Protein AF-T0K5K4-F1 (afdb_monomer)

Radius of gyration: 24.69 Å; Cα contacts (8 Å, |Δi|>4): 319; chains: 1; bounding box: 55×44×83 Å

Solvent-accessible surface area (backbone atoms only — not comparable to full-atom values): 17235 Å² total; per-residue (Å²): 107,69,66,39,57,82,64,75,44,93,70,86,86,79,50,69,45,83,44,60,71,26,65,69,50,52,51,52,50,54,57,46,42,48,68,41,100,78,51,50,57,48,71,76,41,69,50,77,49,75,59,64,87,86,49,66,89,74,53,61,40,47,47,68,60,51,40,68,73,48,42,69,80,42,62,93,41,93,87,36,46,57,62,56,44,44,37,45,74,75,49,71,66,41,58,51,45,26,38,30,73,64,87,76,89,52,80,97,34,53,44,60,32,32,49,42,52,45,49,73,49,33,46,46,76,68,40,48,76,77,65,52,87,68,96,58,96,47,64,67,60,52,53,43,49,50,54,52,65,38,48,68,53,78,37,75,70,49,74,65,47,53,52,40,26,43,48,33,14,35,75,41,50,33,72,96,38,19,66,66,42,22,39,49,56,61,8,65,33,36,60,48,82,74,37,60,62,55,43,55,48,48,63,75,74,47,55,74,69,62,46,60,69,53,43,66,87,74,57,69,77,66,85,62,90,63,43,69,44,47,46,37,21,52,51,49,42,47,43,47,28,53,52,52,53,51,49,54,49,52,53,50,52,54,51,51,52,51,54,64,57,71,71,69,72,92,87,76,95,73,87,78,77,86,84,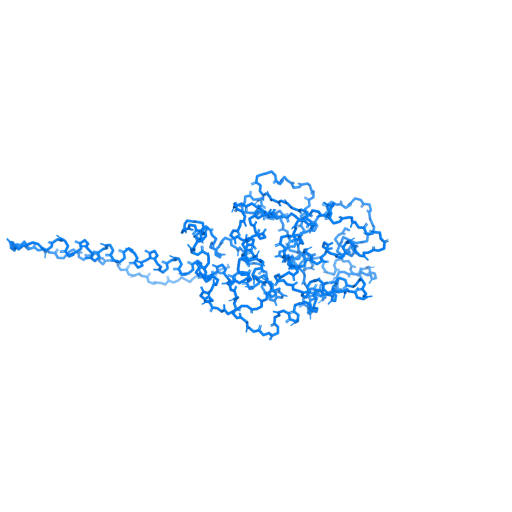79,85,83,78,81,86,82,86,89,79,88,80,92,132

Organism: Colletotrichum gloeosporioides (strain Cg-14) (NCBI:txid1237896)

Structure (mmCIF, N/CA/C/O backbone):
data_AF-T0K5K4-F1
#
_entry.id   AF-T0K5K4-F1
#
loop_
_atom_site.group_PDB
_atom_site.id
_atom_site.type_symbol
_atom_site.label_atom_id
_atom_site.label_alt_id
_atom_site.label_comp_id
_atom_site.label_asym_id
_atom_site.label_entity_id
_atom_site.label_seq_id
_atom_site.pdbx_PDB_ins_code
_atom_site.Cartn_x
_atom_site.Cartn_y
_atom_site.Cartn_z
_atom_site.occupancy
_atom_site.B_iso_or_equiv
_atom_site.auth_seq_id
_atom_site.auth_comp_id
_atom_site.auth_asym_id
_atom_site.auth_atom_id
_atom_site.pdbx_PDB_model_num
ATOM 1 N N . MET A 1 1 ? 16.758 -12.895 -17.434 1.00 85.56 1 MET A N 1
ATOM 2 C CA . MET A 1 1 ? 15.427 -12.837 -16.802 1.00 85.56 1 MET A CA 1
ATOM 3 C C . MET A 1 1 ? 15.346 -11.705 -15.782 1.00 85.56 1 MET A C 1
ATOM 5 O O . MET A 1 1 ? 15.003 -10.613 -16.206 1.00 85.56 1 MET A O 1
ATOM 9 N N . LEU A 1 2 ? 15.743 -11.898 -14.514 1.00 89.94 2 LEU A N 1
ATOM 10 C CA . LEU A 1 2 ? 15.523 -10.926 -13.424 1.00 89.94 2 LEU A CA 1
ATOM 11 C C . LEU A 1 2 ? 15.966 -9.487 -13.748 1.00 89.94 2 LEU A C 1
ATOM 13 O O . LEU A 1 2 ? 15.198 -8.551 -13.586 1.00 89.94 2 LEU A O 1
ATOM 17 N N . ASN A 1 3 ? 17.188 -9.308 -14.251 1.00 89.31 3 ASN A N 1
ATOM 18 C CA . ASN A 1 3 ? 17.727 -7.983 -14.575 1.00 89.31 3 ASN A CA 1
ATOM 19 C C . ASN A 1 3 ? 16.927 -7.260 -15.675 1.00 89.31 3 ASN A C 1
ATOM 21 O O . ASN A 1 3 ? 16.641 -6.076 -15.553 1.00 89.31 3 ASN A O 1
ATOM 25 N N . CYS A 1 4 ? 16.499 -7.980 -16.715 1.00 89.25 4 CYS A N 1
ATOM 26 C CA . CYS A 1 4 ? 15.633 -7.422 -17.755 1.00 89.25 4 CYS A CA 1
ATOM 27 C C . CYS A 1 4 ? 14.246 -7.068 -17.192 1.00 89.25 4 CYS A C 1
ATOM 29 O O . CYS A 1 4 ? 13.749 -5.982 -17.468 1.00 89.25 4 CYS A O 1
ATOM 31 N N . HIS A 1 5 ? 13.670 -7.946 -16.360 1.00 91.06 5 HIS A N 1
ATOM 32 C CA . HIS A 1 5 ? 12.362 -7.744 -15.728 1.00 91.06 5 HIS A CA 1
ATOM 33 C C . HIS A 1 5 ? 12.324 -6.471 -14.873 1.00 91.06 5 HIS A C 1
ATOM 35 O O . HIS A 1 5 ? 11.533 -5.573 -15.133 1.00 91.06 5 HIS A O 1
ATOM 41 N N . LEU A 1 6 ? 13.270 -6.324 -13.936 1.00 90.44 6 LEU A N 1
ATOM 42 C CA . LEU A 1 6 ? 13.351 -5.162 -13.037 1.00 90.44 6 LEU A CA 1
ATOM 43 C C . LEU A 1 6 ? 13.633 -3.833 -13.764 1.00 90.44 6 LEU A C 1
ATOM 45 O O . LEU A 1 6 ? 13.524 -2.758 -13.174 1.00 90.44 6 LEU A O 1
ATOM 49 N N . ARG A 1 7 ? 14.045 -3.890 -15.034 1.00 87.81 7 ARG A N 1
ATOM 50 C CA . ARG A 1 7 ? 14.271 -2.720 -15.894 1.00 87.81 7 ARG A CA 1
ATOM 51 C C . ARG A 1 7 ? 13.144 -2.477 -16.885 1.00 87.81 7 ARG A C 1
ATOM 53 O O . ARG A 1 7 ? 13.230 -1.516 -17.646 1.00 87.81 7 ARG A O 1
ATOM 60 N N . ASN A 1 8 ? 12.123 -3.332 -16.878 1.00 85.31 8 ASN A N 1
ATOM 61 C CA . ASN A 1 8 ? 11.064 -3.357 -17.875 1.00 85.31 8 ASN A CA 1
ATOM 62 C C . ASN A 1 8 ? 11.623 -3.397 -19.312 1.00 85.31 8 ASN A C 1
ATOM 64 O O . ASN A 1 8 ? 11.157 -2.692 -20.206 1.00 85.31 8 ASN A O 1
ATOM 68 N N . TRP A 1 9 ? 12.698 -4.161 -19.517 1.00 86.12 9 TRP A N 1
ATOM 69 C CA . TRP A 1 9 ? 13.309 -4.330 -20.831 1.00 86.12 9 TRP A CA 1
ATOM 70 C C . TRP A 1 9 ? 12.648 -5.470 -21.603 1.00 86.12 9 TRP A C 1
ATOM 72 O O . TRP A 1 9 ? 12.374 -6.514 -21.000 1.00 86.12 9 TRP A O 1
ATOM 82 N N . PRO A 1 10 ? 12.453 -5.315 -22.929 1.00 79.81 10 PRO A N 1
ATOM 83 C CA . PRO A 1 10 ? 11.941 -6.384 -23.777 1.00 79.81 10 PRO A CA 1
ATOM 84 C C . PRO A 1 10 ? 12.770 -7.660 -23.636 1.00 79.81 10 PRO A C 1
ATOM 86 O O . PRO A 1 10 ? 14.000 -7.613 -23.536 1.00 79.81 10 PRO A O 1
ATOM 89 N N . ARG A 1 11 ? 12.091 -8.805 -23.625 1.00 79.38 11 ARG A N 1
ATOM 90 C CA . ARG A 1 11 ? 12.717 -10.127 -23.577 1.00 79.38 11 ARG A CA 1
ATOM 91 C C . ARG A 1 11 ? 11.740 -11.204 -24.011 1.00 79.38 11 ARG A C 1
ATOM 93 O O . ARG A 1 11 ? 10.549 -11.117 -23.721 1.00 79.38 11 ARG A O 1
ATOM 100 N N . ASP A 1 12 ? 12.287 -12.268 -24.576 1.00 71.38 12 ASP A N 1
ATOM 101 C CA . ASP A 1 12 ? 11.530 -13.484 -24.823 1.00 71.38 12 ASP A CA 1
ATOM 102 C C . ASP A 1 12 ? 11.304 -14.222 -23.495 1.00 71.38 12 ASP A C 1
ATOM 104 O O . ASP A 1 12 ? 12.208 -14.324 -22.655 1.00 71.38 12 ASP A O 1
ATOM 108 N N . SER A 1 13 ? 10.093 -14.749 -23.293 1.00 78.38 13 SER A N 1
ATOM 109 C CA . SER A 1 13 ? 9.708 -15.598 -22.150 1.00 78.38 13 SER A CA 1
ATOM 110 C C . SER A 1 13 ? 9.857 -14.952 -20.755 1.00 78.38 13 SER A C 1
ATOM 112 O O . SER A 1 13 ? 10.559 -15.464 -19.877 1.00 78.38 13 SER A O 1
ATOM 114 N N . ASP A 1 14 ? 9.200 -13.810 -20.512 1.00 86.19 14 ASP A N 1
ATOM 115 C CA . ASP A 1 14 ? 8.980 -13.334 -19.137 1.00 86.19 14 ASP A CA 1
ATOM 116 C C . ASP A 1 14 ? 7.841 -14.062 -18.440 1.00 86.19 14 ASP A C 1
ATOM 118 O O . ASP A 1 14 ? 6.694 -13.964 -18.856 1.00 86.19 14 ASP A O 1
ATOM 122 N N . ASN A 1 15 ? 8.173 -14.796 -17.381 1.00 89.19 15 ASN A N 1
ATOM 123 C CA . ASN A 1 15 ? 7.210 -15.447 -16.505 1.00 89.19 15 ASN A CA 1
ATOM 124 C C . ASN A 1 15 ? 7.228 -14.867 -15.084 1.00 89.19 15 ASN A C 1
ATOM 126 O O . ASN A 1 15 ? 6.663 -15.485 -14.189 1.00 89.19 15 ASN A O 1
ATOM 130 N N . LEU A 1 16 ? 7.907 -13.740 -14.858 1.00 91.25 16 LEU A N 1
ATOM 131 C CA . LEU A 1 16 ? 7.861 -13.020 -13.592 1.00 91.25 16 LEU A CA 1
ATOM 132 C C . LEU A 1 16 ? 6.739 -11.984 -13.640 1.00 91.25 16 LEU A C 1
ATOM 134 O O . LEU A 1 16 ? 6.490 -11.368 -14.676 1.00 91.25 16 LEU A O 1
ATOM 138 N N . MET A 1 17 ? 6.093 -11.768 -12.501 1.00 90.75 17 MET A N 1
ATOM 139 C CA . MET A 1 17 ? 5.087 -10.726 -12.326 1.00 90.75 17 MET A CA 1
ATOM 140 C C . MET A 1 17 ? 5.403 -9.919 -11.070 1.00 90.75 17 MET A C 1
ATOM 142 O O . MET A 1 17 ? 5.554 -10.490 -9.983 1.00 90.75 17 MET A O 1
ATOM 146 N N . SER A 1 18 ? 5.500 -8.598 -11.240 1.00 92.19 18 SER A N 1
ATOM 147 C CA . SER A 1 18 ? 5.752 -7.647 -10.159 1.00 92.19 18 SER A CA 1
ATOM 148 C C . SER A 1 18 ? 4.484 -7.338 -9.372 1.00 92.19 18 SER A C 1
ATOM 150 O O . SER A 1 18 ? 3.440 -7.015 -9.934 1.00 92.19 18 SER A O 1
ATOM 152 N N . TRP A 1 19 ? 4.632 -7.348 -8.055 1.00 93.38 19 TRP A N 1
ATOM 153 C CA . TRP A 1 19 ? 3.662 -6.919 -7.056 1.00 93.38 19 TRP A CA 1
ATOM 154 C C . TRP A 1 19 ? 4.314 -5.896 -6.131 1.00 93.38 19 TRP A C 1
ATOM 156 O O . TRP A 1 19 ? 5.537 -5.819 -6.051 1.00 93.38 19 TRP A O 1
ATOM 166 N N . SER A 1 20 ? 3.515 -5.103 -5.422 1.00 93.19 20 SER A N 1
ATOM 167 C CA . SER A 1 20 ? 4.012 -4.077 -4.504 1.00 93.19 20 SER A CA 1
ATOM 168 C C . SER A 1 20 ? 3.297 -4.168 -3.165 1.00 93.19 20 SER A C 1
ATOM 170 O O . SER A 1 20 ? 2.073 -4.264 -3.130 1.00 93.19 20 SER A O 1
ATOM 172 N N . SER A 1 21 ? 4.041 -4.066 -2.063 1.00 92.06 21 SER A N 1
ATOM 173 C CA . SER A 1 21 ? 3.459 -3.876 -0.727 1.00 92.06 21 SER A CA 1
ATOM 174 C C . SER A 1 21 ? 3.073 -2.419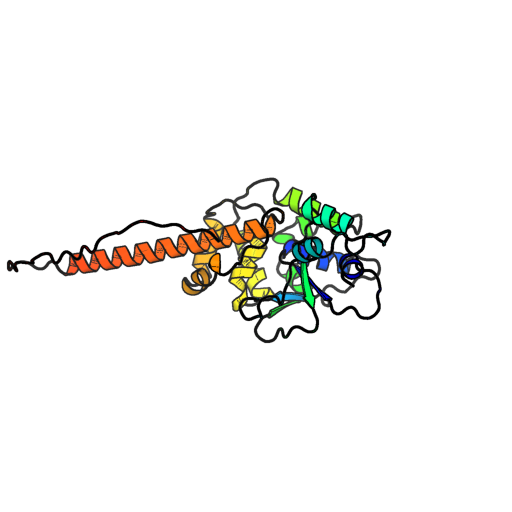 -0.441 1.00 92.06 21 SER A C 1
ATOM 176 O O . SER A 1 21 ? 2.453 -2.128 0.577 1.00 92.06 21 SER A O 1
ATOM 178 N N . SER A 1 22 ? 3.456 -1.482 -1.313 1.00 93.81 22 SER A N 1
ATOM 179 C CA . SER A 1 22 ? 3.117 -0.063 -1.210 1.00 93.81 22 SER A CA 1
ATOM 180 C C . SER A 1 22 ? 1.917 0.275 -2.093 1.00 93.81 22 SER A C 1
ATOM 182 O O . SER A 1 22 ? 2.045 0.358 -3.320 1.00 93.81 22 SER A O 1
ATOM 184 N N . LEU A 1 23 ? 0.765 0.533 -1.461 1.00 96.25 23 LEU A N 1
ATOM 185 C CA . LEU A 1 23 ? -0.426 1.047 -2.146 1.00 96.25 23 LEU A CA 1
ATOM 186 C C . LEU A 1 23 ? -0.160 2.432 -2.758 1.00 96.25 23 LEU A C 1
ATOM 188 O O . LEU A 1 23 ? -0.582 2.694 -3.880 1.00 96.25 23 LEU A O 1
ATOM 192 N N . LEU A 1 24 ? 0.605 3.290 -2.071 1.00 96.81 24 LEU A N 1
ATOM 193 C CA . LEU A 1 24 ? 1.012 4.603 -2.586 1.00 96.81 24 LEU A CA 1
ATOM 194 C C . LEU A 1 24 ? 1.757 4.466 -3.920 1.00 96.81 24 LEU A C 1
ATOM 196 O O . LEU A 1 24 ? 1.443 5.166 -4.881 1.00 96.81 24 LEU A O 1
ATOM 200 N N . PHE A 1 25 ? 2.722 3.545 -3.997 1.00 95.56 25 PHE A N 1
ATOM 201 C CA . PHE A 1 25 ? 3.437 3.267 -5.239 1.00 95.56 25 PHE A CA 1
ATOM 202 C C . PHE A 1 25 ? 2.512 2.681 -6.310 1.00 95.56 25 PHE A C 1
ATOM 204 O O . PHE A 1 25 ? 2.570 3.130 -7.452 1.00 95.56 25 PHE A O 1
ATOM 211 N N . ALA A 1 26 ? 1.655 1.717 -5.957 1.00 96.88 26 ALA A N 1
ATOM 212 C CA . ALA A 1 26 ? 0.746 1.074 -6.905 1.00 96.88 26 ALA A CA 1
ATOM 213 C C . ALA A 1 26 ? -0.215 2.083 -7.557 1.00 96.88 26 ALA A C 1
ATOM 215 O O . ALA A 1 26 ? -0.347 2.104 -8.780 1.00 96.88 26 ALA A O 1
ATOM 216 N N . LEU A 1 27 ? -0.811 2.981 -6.766 1.00 97.25 27 LEU A N 1
ATOM 217 C CA . LEU A 1 27 ? -1.670 4.050 -7.280 1.00 97.25 27 LEU A CA 1
ATOM 218 C C . LEU A 1 27 ? -0.886 5.055 -8.124 1.00 97.25 27 LEU A C 1
ATOM 220 O O . LEU A 1 27 ? -1.346 5.457 -9.190 1.00 97.25 27 LEU A O 1
ATOM 224 N N . GLN A 1 28 ? 0.326 5.425 -7.707 1.00 95.25 28 GLN A N 1
ATOM 225 C CA . GLN A 1 28 ? 1.155 6.331 -8.499 1.00 95.25 28 GLN A CA 1
ATOM 226 C C . GLN A 1 28 ? 1.616 5.696 -9.821 1.00 95.25 28 GLN A C 1
ATOM 228 O O . GLN A 1 28 ? 1.749 6.398 -10.825 1.00 95.25 28 GLN A O 1
ATOM 233 N N . TYR A 1 29 ? 1.840 4.381 -9.847 1.00 94.19 29 TYR A N 1
ATOM 234 C CA . TYR A 1 29 ? 2.103 3.632 -11.072 1.00 94.19 29 TYR A CA 1
ATOM 235 C C . TYR A 1 29 ? 0.870 3.594 -11.980 1.00 94.19 29 TYR A C 1
ATOM 237 O O . TYR A 1 29 ? 0.993 3.825 -13.181 1.00 94.19 29 TYR A O 1
ATOM 245 N N . ALA A 1 30 ? -0.318 3.384 -11.410 1.00 94.56 30 ALA A N 1
ATOM 246 C CA . ALA A 1 30 ? -1.582 3.437 -12.137 1.00 94.56 30 ALA A CA 1
ATOM 247 C C . ALA A 1 30 ? -1.799 4.825 -12.778 1.00 94.56 30 ALA A C 1
ATOM 249 O O . ALA A 1 30 ? -2.000 4.918 -13.984 1.00 94.56 30 ALA A O 1
ATOM 250 N N . LEU A 1 31 ? -1.625 5.913 -12.021 1.00 93.94 31 LEU A N 1
ATOM 251 C CA . LEU A 1 31 ? -1.683 7.285 -12.549 1.00 93.94 31 LEU A CA 1
ATOM 252 C C . LEU A 1 31 ? -0.626 7.532 -13.636 1.00 93.94 31 LEU A C 1
ATOM 254 O O . LEU A 1 31 ? -0.904 8.152 -14.658 1.00 93.94 31 LEU A O 1
ATOM 258 N N . TYR A 1 32 ? 0.588 7.007 -13.448 1.00 91.75 32 TYR A N 1
ATOM 259 C CA . TYR A 1 32 ? 1.659 7.102 -14.438 1.00 91.75 32 TYR A CA 1
ATOM 260 C C . TYR A 1 32 ? 1.293 6.436 -15.776 1.00 91.75 32 TYR A C 1
ATOM 262 O O . TYR A 1 32 ? 1.625 6.965 -16.839 1.00 91.75 32 TYR A O 1
ATOM 270 N N . ARG A 1 33 ? 0.579 5.302 -15.748 1.00 89.94 33 ARG A N 1
ATOM 271 C CA . ARG A 1 33 ? 0.119 4.606 -16.960 1.00 89.94 33 ARG A CA 1
ATOM 272 C C . ARG A 1 33 ? -0.843 5.439 -17.808 1.00 89.94 33 ARG A C 1
ATOM 274 O O . ARG A 1 33 ? -0.843 5.264 -19.021 1.00 89.94 33 ARG A O 1
ATOM 281 N N . ASN A 1 34 ? -1.586 6.358 -17.198 1.00 89.75 34 ASN A N 1
ATOM 282 C CA . ASN A 1 34 ? -2.512 7.254 -17.892 1.00 89.75 34 ASN A CA 1
ATOM 283 C C . ASN A 1 34 ? -1.838 8.510 -18.490 1.00 89.75 34 ASN A C 1
ATOM 285 O O . ASN A 1 34 ? -2.466 9.235 -19.248 1.00 89.75 34 ASN A O 1
ATOM 289 N N . ILE A 1 35 ? -0.555 8.767 -18.200 1.00 87.44 35 ILE A N 1
ATOM 290 C CA . ILE A 1 35 ? 0.166 9.957 -18.705 1.00 87.44 35 ILE A CA 1
ATOM 291 C C . ILE A 1 35 ? 1.409 9.631 -19.547 1.00 87.44 35 ILE A C 1
ATOM 293 O O . ILE A 1 35 ? 2.098 10.535 -20.021 1.00 87.44 35 ILE A O 1
ATOM 297 N N . LYS A 1 36 ? 1.752 8.348 -19.710 1.00 83.88 36 LYS A N 1
ATOM 298 C CA . LYS A 1 36 ? 2.854 7.916 -20.589 1.00 83.88 36 LYS A CA 1
ATOM 299 C C . LYS A 1 36 ? 2.469 8.124 -22.073 1.00 83.88 36 LYS A C 1
ATOM 301 O O . LYS A 1 36 ? 1.283 8.226 -22.361 1.00 83.88 36 LYS A O 1
ATOM 306 N N . PRO A 1 37 ? 3.424 8.124 -23.031 1.00 83.00 37 PRO A N 1
ATOM 307 C CA . PRO A 1 37 ? 3.152 8.423 -24.448 1.00 83.00 37 PRO A CA 1
ATOM 308 C C . PRO A 1 37 ? 2.030 7.609 -25.118 1.00 83.00 37 PRO A C 1
ATOM 310 O O . PRO A 1 37 ? 1.397 8.111 -26.037 1.00 83.00 37 PRO A O 1
ATOM 313 N N . ASN A 1 38 ? 1.770 6.389 -24.638 1.00 84.81 38 ASN A N 1
ATOM 314 C CA . ASN A 1 38 ? 0.611 5.576 -25.010 1.00 84.81 38 ASN A CA 1
ATOM 315 C C . ASN A 1 38 ? -0.250 5.385 -23.752 1.00 84.81 38 ASN A C 1
ATOM 317 O O . ASN A 1 38 ? -0.045 4.393 -23.046 1.00 84.81 38 ASN A O 1
ATOM 321 N N . PRO A 1 39 ? -1.087 6.369 -23.387 1.00 87.88 39 PRO A N 1
ATOM 322 C CA . PRO A 1 39 ? -1.806 6.348 -22.125 1.00 87.88 39 PRO A CA 1
ATOM 323 C C . PRO A 1 39 ? -2.876 5.257 -22.136 1.00 87.88 39 PRO A C 1
ATOM 325 O O . PRO A 1 39 ? -3.556 5.055 -23.137 1.00 87.88 39 PRO A O 1
ATOM 328 N N . ASP A 1 40 ? -3.007 4.559 -21.013 1.00 90.44 40 ASP A N 1
ATOM 329 C CA . ASP A 1 40 ? -4.122 3.642 -20.784 1.00 90.44 40 ASP A CA 1
ATOM 330 C C . ASP A 1 40 ? -5.321 4.435 -20.228 1.00 90.44 40 ASP A C 1
ATOM 332 O O . ASP A 1 40 ? -5.125 5.375 -19.445 1.00 90.44 40 ASP A O 1
ATOM 336 N N . ASP A 1 41 ? -6.549 4.062 -20.590 1.00 94.56 41 ASP A N 1
ATOM 337 C CA . ASP A 1 41 ? -7.756 4.690 -20.047 1.00 94.56 41 ASP A CA 1
ATOM 338 C C . ASP A 1 41 ? -7.917 4.378 -18.552 1.00 94.56 41 ASP A C 1
ATOM 340 O O . ASP A 1 41 ? -7.626 3.277 -18.083 1.00 94.56 41 ASP A O 1
ATOM 344 N N . LEU A 1 42 ? -8.403 5.351 -17.771 1.00 94.75 42 LEU A N 1
ATOM 345 C CA . LEU A 1 42 ? -8.549 5.200 -16.314 1.00 94.75 42 LEU A CA 1
ATOM 346 C C . LEU A 1 42 ? -9.481 4.038 -15.925 1.00 94.75 42 LEU A C 1
ATOM 348 O O . LEU A 1 42 ? -9.277 3.423 -14.878 1.00 94.75 42 LEU A O 1
ATOM 352 N N . ALA A 1 43 ? -10.484 3.747 -16.757 1.00 97.00 43 ALA A N 1
ATOM 353 C CA . ALA A 1 43 ? -11.408 2.627 -16.576 1.00 97.00 43 ALA A CA 1
ATOM 354 C C . ALA A 1 43 ? -10.720 1.262 -16.778 1.00 97.00 43 ALA A C 1
ATOM 356 O O . ALA A 1 43 ? -11.050 0.286 -16.101 1.00 97.00 43 ALA A O 1
ATOM 357 N N . ASP A 1 44 ? -9.721 1.210 -17.662 1.00 96.44 44 ASP A N 1
ATOM 358 C CA . ASP A 1 44 ? -9.028 -0.020 -18.058 1.00 96.44 44 ASP A CA 1
ATOM 359 C C . ASP A 1 44 ? -7.854 -0.361 -17.128 1.00 96.44 44 ASP A C 1
ATOM 361 O O . ASP A 1 44 ? -7.349 -1.488 -17.114 1.00 96.44 44 ASP A O 1
ATOM 365 N N . ILE A 1 45 ? -7.403 0.596 -16.311 1.00 96.69 45 ILE A N 1
ATOM 366 C CA . ILE A 1 45 ? -6.362 0.364 -15.310 1.00 96.69 45 ILE A CA 1
ATOM 367 C C . ILE A 1 45 ? -7.000 -0.198 -14.038 1.00 96.69 45 ILE A C 1
ATOM 369 O O . ILE A 1 45 ? -7.564 0.535 -13.229 1.00 96.69 45 ILE A O 1
ATOM 373 N N . GLN A 1 46 ? -6.847 -1.504 -13.839 1.00 97.00 46 GLN A N 1
ATOM 374 C CA . GLN A 1 46 ? -7.309 -2.204 -12.641 1.00 97.00 46 GLN A CA 1
ATOM 375 C C . GLN A 1 46 ? -6.213 -2.262 -11.565 1.00 97.00 46 GLN A C 1
ATOM 377 O O . GLN A 1 46 ? -5.055 -2.579 -11.852 1.00 97.00 46 GLN A O 1
ATOM 382 N N . VAL A 1 47 ? -6.583 -1.974 -10.317 1.00 96.81 47 VAL A N 1
ATOM 383 C CA . VAL A 1 47 ? -5.730 -2.108 -9.129 1.00 96.81 47 VAL A CA 1
ATOM 384 C C . VAL A 1 47 ? -6.177 -3.338 -8.354 1.00 96.81 47 VAL A C 1
ATOM 386 O O . VAL A 1 47 ? -7.297 -3.373 -7.854 1.00 96.81 47 VAL A O 1
ATOM 389 N N . PHE A 1 48 ? -5.293 -4.329 -8.244 1.00 94.81 48 PHE A N 1
ATOM 390 C CA . PHE A 1 48 ? -5.544 -5.574 -7.518 1.00 94.81 48 PHE A CA 1
ATOM 391 C C . PHE A 1 48 ? -4.943 -5.520 -6.114 1.00 94.81 48 PHE A C 1
ATOM 393 O O . PHE A 1 48 ? -3.806 -5.080 -5.929 1.00 94.81 48 PHE A O 1
ATOM 400 N N . VAL A 1 49 ? -5.694 -6.023 -5.138 1.00 93.44 49 VAL A N 1
ATOM 401 C CA . VAL A 1 49 ? -5.248 -6.251 -3.760 1.00 93.44 49 VAL A CA 1
ATOM 402 C C . VAL A 1 49 ? -5.377 -7.739 -3.472 1.00 93.44 49 VAL A C 1
ATOM 404 O O . VAL A 1 49 ? -6.348 -8.368 -3.887 1.00 93.44 49 VAL A O 1
ATOM 407 N N . LEU A 1 50 ? -4.384 -8.304 -2.790 1.00 90.56 50 LEU A N 1
ATOM 408 C CA . LEU A 1 50 ? -4.253 -9.742 -2.590 1.00 90.56 50 LEU A CA 1
ATOM 409 C C . LEU A 1 50 ? -4.026 -10.075 -1.111 1.00 90.56 50 LEU A C 1
ATOM 411 O O . LEU A 1 50 ? -3.164 -9.487 -0.458 1.00 90.56 50 LEU A O 1
ATOM 415 N N . ASP A 1 51 ? -4.757 -11.068 -0.615 1.00 87.94 51 ASP A N 1
ATOM 416 C CA . ASP A 1 51 ? -4.559 -11.698 0.682 1.00 87.94 51 ASP A CA 1
ATOM 417 C C . ASP A 1 51 ? -3.595 -12.864 0.481 1.00 87.94 51 ASP A C 1
ATOM 419 O O . ASP A 1 51 ? -3.894 -13.861 -0.178 1.00 87.94 51 ASP A O 1
ATOM 423 N N . THR A 1 52 ? -2.400 -12.718 1.043 1.00 86.31 52 THR A N 1
ATOM 424 C CA . THR A 1 52 ? -1.328 -13.704 0.894 1.00 86.31 52 THR A CA 1
ATOM 425 C C . THR A 1 52 ? -1.353 -14.789 1.967 1.00 86.31 52 THR A C 1
ATOM 427 O O . THR A 1 52 ? -0.565 -15.730 1.885 1.00 86.31 52 THR A O 1
ATOM 430 N N . SER A 1 53 ? -2.253 -14.706 2.954 1.00 81.88 53 SER A N 1
ATOM 431 C CA . SER A 1 53 ? -2.296 -15.637 4.090 1.00 81.88 53 SER A CA 1
ATOM 432 C C . SER A 1 53 ? -2.609 -17.080 3.682 1.00 81.88 53 SER A C 1
ATOM 434 O O . SER A 1 53 ? -2.095 -18.014 4.298 1.00 81.88 53 SER A O 1
ATOM 436 N N . GLY A 1 54 ? -3.401 -17.262 2.622 1.00 80.50 54 GLY A N 1
ATOM 437 C CA . GLY A 1 54 ? -3.758 -18.570 2.064 1.00 80.50 54 GLY A CA 1
ATOM 438 C C . GLY A 1 54 ? -2.809 -19.086 0.981 1.00 80.50 54 GLY A C 1
ATOM 439 O O . GLY A 1 54 ? -3.006 -20.191 0.479 1.00 80.50 54 GLY A O 1
ATOM 440 N N . LEU A 1 55 ? -1.792 -18.310 0.594 1.00 83.69 55 LEU A N 1
ATOM 441 C CA . LEU A 1 55 ? -0.930 -18.645 -0.538 1.00 83.69 55 LEU A CA 1
ATOM 442 C C . LEU A 1 55 ? 0.315 -19.431 -0.099 1.00 83.69 55 LEU A C 1
ATOM 444 O O . LEU A 1 55 ? 0.811 -19.244 1.018 1.00 83.69 55 LEU A O 1
ATOM 448 N N . PRO A 1 56 ? 0.866 -20.304 -0.969 1.00 85.44 56 PRO A N 1
ATOM 449 C CA . PRO A 1 56 ? 2.057 -21.075 -0.643 1.00 85.44 56 PRO A CA 1
ATOM 450 C C . PRO A 1 56 ? 3.220 -20.184 -0.203 1.00 85.44 56 PRO A C 1
ATOM 452 O O . PRO A 1 56 ? 3.522 -19.153 -0.812 1.00 85.44 56 PRO A O 1
ATOM 455 N N . ARG A 1 57 ? 3.929 -20.609 0.846 1.00 84.12 57 ARG A N 1
ATOM 456 C CA . ARG A 1 57 ? 5.127 -19.903 1.309 1.00 84.12 57 ARG A CA 1
ATOM 457 C C . ARG A 1 57 ? 6.147 -19.828 0.171 1.00 84.12 57 ARG A C 1
ATOM 459 O O . ARG A 1 57 ? 6.486 -20.843 -0.425 1.00 84.12 57 ARG A O 1
ATOM 466 N N . GLY A 1 58 ? 6.654 -18.627 -0.098 1.00 83.19 58 GLY A N 1
ATOM 467 C CA . GLY A 1 58 ? 7.592 -18.390 -1.198 1.00 83.19 58 GLY A CA 1
ATOM 468 C C . GLY A 1 58 ? 6.934 -18.107 -2.551 1.00 83.19 58 GLY A C 1
ATOM 469 O O . GLY A 1 58 ? 7.663 -17.887 -3.512 1.00 83.19 58 GLY A O 1
ATOM 470 N N . ALA A 1 59 ? 5.596 -18.039 -2.633 1.00 87.19 59 ALA A N 1
ATOM 471 C CA . ALA A 1 59 ? 4.898 -17.572 -3.837 1.00 87.19 59 ALA A CA 1
ATOM 472 C C . ALA A 1 59 ? 5.293 -16.135 -4.224 1.00 87.19 59 ALA A C 1
ATOM 474 O O . ALA A 1 59 ? 5.346 -15.804 -5.406 1.00 87.19 59 ALA A O 1
ATOM 475 N N . PHE A 1 60 ? 5.622 -15.309 -3.226 1.00 89.88 60 PHE A N 1
ATOM 476 C CA . PHE A 1 60 ? 6.138 -13.955 -3.396 1.00 89.88 60 PHE A CA 1
ATOM 477 C C . PHE A 1 60 ? 7.518 -13.847 -2.770 1.00 89.88 60 PHE A C 1
ATOM 479 O O . PHE A 1 60 ? 7.701 -14.152 -1.589 1.00 89.88 60 PHE A O 1
ATOM 486 N N . ILE A 1 61 ? 8.482 -13.373 -3.552 1.00 90.50 61 ILE A N 1
ATOM 487 C CA . ILE A 1 61 ? 9.850 -13.150 -3.092 1.00 90.50 61 ILE A CA 1
ATOM 488 C C . ILE A 1 61 ? 10.166 -11.658 -3.237 1.00 90.50 61 ILE A C 1
ATOM 490 O O . ILE A 1 61 ? 10.026 -11.133 -4.343 1.00 90.50 61 ILE A O 1
ATOM 494 N N . PRO A 1 62 ? 10.611 -10.964 -2.170 1.00 90.31 62 PRO A N 1
ATOM 495 C CA . PRO A 1 62 ? 11.027 -9.571 -2.284 1.00 90.31 62 PRO A CA 1
ATOM 496 C C . PRO A 1 62 ? 12.129 -9.415 -3.337 1.00 90.31 62 PRO A C 1
ATOM 498 O O . PRO A 1 62 ? 13.102 -10.180 -3.339 1.00 90.31 62 PRO A O 1
ATOM 501 N N . ASP A 1 63 ? 12.039 -8.389 -4.182 1.00 91.44 63 ASP A N 1
ATOM 502 C CA . ASP A 1 63 ? 13.063 -8.090 -5.189 1.00 91.44 63 ASP A CA 1
ATOM 503 C C . ASP A 1 63 ? 14.447 -7.922 -4.538 1.00 91.44 63 ASP A C 1
ATOM 505 O O . ASP A 1 63 ? 15.451 -8.417 -5.041 1.00 91.44 63 ASP A O 1
ATOM 509 N N . THR A 1 64 ? 14.498 -7.313 -3.353 1.00 91.12 64 THR A N 1
ATOM 510 C CA . THR A 1 64 ? 15.706 -7.131 -2.546 1.00 91.12 64 THR A CA 1
ATOM 511 C C . THR A 1 64 ? 16.347 -8.449 -2.118 1.00 91.12 64 THR A C 1
ATOM 513 O O . THR A 1 64 ? 17.578 -8.534 -2.098 1.00 91.12 64 THR A O 1
ATOM 516 N N . ALA A 1 65 ? 15.558 -9.483 -1.811 1.00 90.81 65 ALA A N 1
ATOM 517 C CA . ALA A 1 65 ? 16.073 -10.811 -1.489 1.00 90.81 65 ALA A CA 1
ATOM 518 C C . ALA A 1 65 ? 16.701 -11.453 -2.734 1.00 90.81 65 ALA A C 1
ATOM 520 O O . ALA A 1 65 ? 17.842 -11.919 -2.680 1.00 90.81 65 ALA A O 1
ATOM 521 N N . LEU A 1 66 ? 16.019 -11.371 -3.881 1.00 91.94 66 LEU A N 1
ATOM 522 C CA . LEU A 1 66 ? 16.550 -11.836 -5.165 1.00 91.94 66 LEU A CA 1
ATOM 523 C C . LEU A 1 66 ? 17.826 -11.077 -5.553 1.00 91.94 66 LEU A C 1
ATOM 525 O O . LEU A 1 66 ? 18.825 -11.686 -5.929 1.00 91.94 66 LEU A O 1
ATOM 529 N N . LEU A 1 67 ? 17.847 -9.754 -5.396 1.00 92.38 67 LEU A N 1
ATOM 530 C CA . LEU A 1 67 ? 19.019 -8.925 -5.663 1.00 92.38 67 LEU A CA 1
ATOM 531 C C . LEU A 1 67 ? 20.213 -9.341 -4.799 1.00 92.38 67 LEU A C 1
ATOM 533 O O . LEU A 1 67 ? 21.332 -9.346 -5.302 1.00 92.38 67 LEU A O 1
ATOM 537 N N . ASN A 1 68 ? 20.014 -9.736 -3.539 1.00 90.62 68 ASN A N 1
ATOM 538 C CA . ASN A 1 68 ? 21.115 -10.226 -2.701 1.00 90.62 68 ASN A CA 1
ATOM 539 C C . ASN A 1 68 ? 21.689 -11.555 -3.202 1.00 90.62 68 ASN A C 1
ATOM 541 O O . ASN A 1 68 ? 22.897 -11.749 -3.133 1.00 90.62 68 ASN A O 1
ATOM 545 N N . VAL A 1 69 ? 20.841 -12.440 -3.729 1.00 92.75 69 VAL A N 1
ATOM 546 C CA . VAL A 1 69 ? 21.252 -13.761 -4.230 1.00 92.75 69 VAL A CA 1
ATOM 547 C C . VAL A 1 69 ? 21.896 -13.684 -5.617 1.00 92.75 69 VAL A C 1
ATOM 549 O O . VAL A 1 69 ? 22.789 -14.475 -5.931 1.00 92.75 69 VAL A O 1
ATOM 552 N N . TYR A 1 70 ? 21.426 -12.772 -6.471 1.00 91.81 70 TYR A N 1
ATOM 553 C CA . TYR A 1 70 ? 21.810 -12.717 -7.884 1.00 91.81 70 TYR A CA 1
ATOM 554 C C . TYR A 1 70 ? 22.810 -11.611 -8.235 1.00 91.81 70 TYR A C 1
ATOM 556 O O . TYR A 1 70 ? 23.4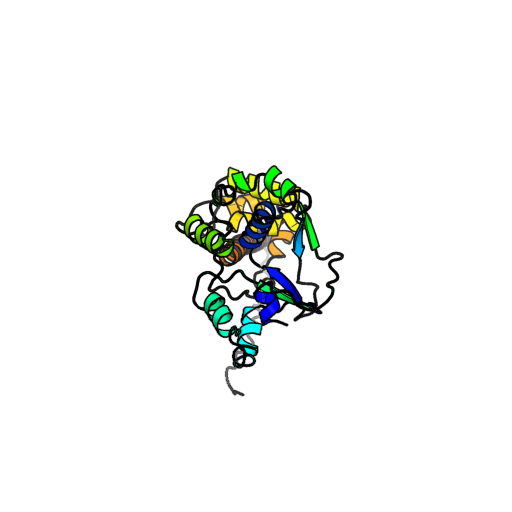32 -11.694 -9.294 1.00 91.81 70 TYR A O 1
ATOM 564 N N . THR A 1 71 ? 23.021 -10.604 -7.379 1.00 91.38 71 THR A N 1
ATOM 565 C CA . THR A 1 71 ? 24.063 -9.590 -7.632 1.00 91.38 71 THR A CA 1
ATOM 566 C C . THR A 1 71 ? 25.439 -10.247 -7.723 1.00 91.38 71 THR A C 1
ATOM 568 O O . THR A 1 71 ? 25.793 -11.081 -6.896 1.00 91.38 71 THR A O 1
ATOM 571 N N . GLY A 1 72 ? 26.218 -9.865 -8.737 1.00 88.31 72 GLY A N 1
ATOM 572 C CA . GLY A 1 72 ? 27.545 -10.424 -9.011 1.00 88.31 72 GLY A CA 1
ATOM 573 C C . GLY A 1 72 ? 27.516 -11.636 -9.944 1.00 88.31 72 GLY A C 1
ATOM 574 O O . GLY A 1 72 ? 28.480 -11.850 -10.674 1.00 88.31 72 GLY A O 1
ATOM 575 N N . LYS A 1 73 ? 26.393 -12.366 -10.022 1.00 88.25 73 LYS A N 1
ATOM 576 C CA . LYS A 1 73 ? 26.218 -13.474 -10.982 1.00 88.25 73 LYS A CA 1
ATOM 577 C C . LYS A 1 73 ? 26.049 -12.989 -12.426 1.00 88.25 73 LYS A C 1
ATOM 579 O O . LYS A 1 73 ? 26.239 -13.756 -13.363 1.00 88.25 73 LYS A O 1
ATOM 584 N N . ASP A 1 74 ? 25.714 -11.716 -12.614 1.00 85.38 74 ASP A N 1
ATOM 585 C CA . ASP A 1 74 ? 25.608 -11.054 -13.914 1.00 85.38 74 ASP A CA 1
ATOM 586 C C . ASP A 1 74 ? 26.706 -10.003 -14.144 1.00 85.38 74 ASP A C 1
ATOM 588 O O . ASP A 1 74 ? 26.541 -9.108 -14.967 1.00 85.38 74 ASP A O 1
ATOM 592 N N . SER A 1 75 ? 27.838 -10.120 -13.440 1.00 85.50 75 SER A N 1
ATOM 593 C CA . SER A 1 75 ? 28.978 -9.190 -13.517 1.00 85.50 75 SER A CA 1
ATOM 594 C C . SER A 1 75 ? 29.569 -9.032 -14.920 1.00 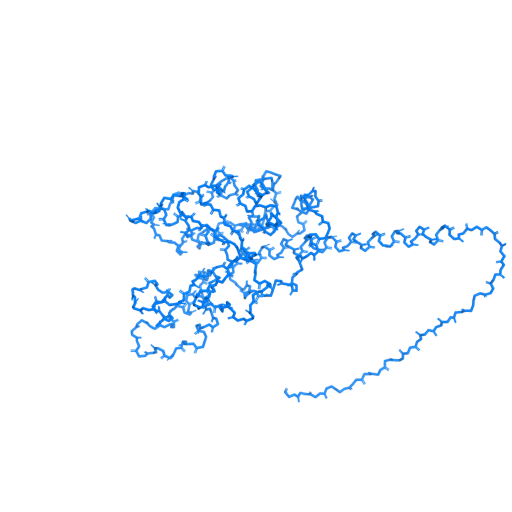85.50 75 SER A C 1
ATOM 596 O O . SER A 1 75 ? 30.085 -7.969 -15.244 1.00 85.50 75 SER A O 1
ATOM 598 N N . HIS A 1 76 ? 29.439 -10.054 -15.769 1.00 85.38 76 HIS A N 1
ATOM 599 C CA . HIS A 1 76 ? 29.844 -10.022 -17.177 1.00 85.38 76 HIS A CA 1
ATOM 600 C C . HIS A 1 76 ? 28.977 -9.095 -18.050 1.00 85.38 76 HIS A C 1
ATOM 602 O O . HIS A 1 76 ? 29.301 -8.879 -19.214 1.00 85.38 76 HIS A O 1
ATOM 608 N N . ARG A 1 77 ? 27.856 -8.571 -17.533 1.00 82.25 77 ARG A N 1
ATOM 609 C CA . ARG A 1 77 ? 26.972 -7.643 -18.250 1.00 82.25 77 ARG A CA 1
ATOM 610 C C . ARG A 1 77 ? 27.303 -6.201 -17.882 1.00 82.25 77 ARG A C 1
ATOM 612 O O . ARG A 1 77 ? 27.422 -5.875 -16.702 1.00 82.25 77 ARG A O 1
ATOM 619 N N . GLU A 1 78 ? 27.337 -5.329 -18.888 1.00 81.00 78 GLU A N 1
ATOM 620 C CA . GLU A 1 78 ? 27.510 -3.879 -18.711 1.00 81.00 78 GLU A CA 1
ATOM 621 C C . GLU A 1 78 ? 26.465 -3.306 -17.740 1.00 81.00 78 GLU A C 1
ATOM 623 O O . GLU A 1 78 ? 26.785 -2.642 -16.755 1.00 81.00 78 GLU A O 1
ATOM 628 N N . TYR A 1 79 ? 25.197 -3.653 -17.959 1.00 82.00 79 TYR A N 1
ATOM 629 C CA . TYR A 1 79 ? 24.104 -3.284 -17.072 1.00 82.00 79 TYR A CA 1
ATOM 630 C C . TYR A 1 79 ? 23.780 -4.419 -16.116 1.00 82.00 79 TYR A C 1
ATOM 632 O O . TYR A 1 79 ? 22.804 -5.126 -16.332 1.00 82.00 79 TYR A O 1
ATOM 640 N N . ASN A 1 80 ? 24.570 -4.597 -15.060 1.00 88.31 80 ASN A N 1
ATOM 641 C CA . ASN A 1 80 ? 24.331 -5.640 -14.060 1.00 88.31 80 ASN A CA 1
ATOM 642 C C . ASN A 1 80 ? 23.384 -5.209 -12.913 1.00 88.31 80 ASN A C 1
ATOM 644 O O . ASN A 1 80 ? 22.993 -4.038 -12.782 1.00 88.31 80 ASN A O 1
ATOM 648 N N . LEU A 1 81 ? 22.999 -6.172 -12.070 1.00 93.06 81 LEU A N 1
ATOM 649 C CA . LEU A 1 81 ? 22.075 -5.984 -10.945 1.00 93.06 81 LEU A CA 1
ATOM 650 C C . LEU A 1 81 ? 22.629 -5.089 -9.824 1.00 93.06 81 LEU A C 1
ATOM 652 O O . LEU A 1 81 ? 21.842 -4.567 -9.032 1.00 93.06 81 LEU A O 1
ATOM 656 N N . SER A 1 82 ? 23.943 -4.840 -9.766 1.00 91.62 82 SER A N 1
ATOM 657 C CA . SER A 1 82 ? 24.572 -4.069 -8.679 1.00 91.62 82 SER A CA 1
ATOM 658 C C . SER A 1 82 ? 23.998 -2.657 -8.565 1.00 91.62 82 SER A C 1
ATOM 660 O O . SER A 1 82 ? 23.730 -2.182 -7.461 1.00 91.62 82 SER A O 1
ATOM 662 N N . LYS A 1 83 ? 23.728 -2.000 -9.704 1.00 88.19 83 LYS A N 1
ATOM 663 C CA . LYS A 1 83 ? 23.110 -0.665 -9.725 1.00 88.19 83 LYS A CA 1
ATOM 664 C C . LYS A 1 83 ? 21.680 -0.691 -9.183 1.00 88.19 83 LYS A C 1
ATOM 666 O O . LYS A 1 83 ? 21.315 0.191 -8.415 1.00 88.19 83 LYS A O 1
ATOM 671 N N . ILE A 1 84 ? 20.878 -1.697 -9.544 1.00 89.88 84 ILE A N 1
ATOM 672 C CA . ILE A 1 84 ? 19.501 -1.835 -9.035 1.00 89.88 84 ILE A CA 1
ATOM 673 C C . ILE A 1 84 ? 19.531 -2.097 -7.529 1.00 89.88 84 ILE A C 1
ATOM 675 O O . ILE A 1 84 ? 18.832 -1.425 -6.775 1.00 89.88 84 ILE A O 1
ATOM 679 N N . ARG A 1 85 ? 20.406 -3.004 -7.077 1.00 91.75 85 ARG A N 1
ATOM 680 C CA . ARG A 1 85 ? 20.606 -3.287 -5.652 1.00 91.75 85 ARG A CA 1
ATOM 681 C C . ARG A 1 85 ? 20.973 -2.028 -4.872 1.00 91.75 85 ARG A C 1
ATOM 683 O O . ARG A 1 85 ? 20.374 -1.788 -3.829 1.00 91.75 85 ARG A O 1
ATOM 690 N N . HIS A 1 86 ? 21.891 -1.208 -5.383 1.00 90.00 86 HIS A N 1
ATOM 691 C CA . HIS A 1 86 ? 22.234 0.069 -4.757 1.00 90.00 86 HIS A CA 1
ATOM 692 C C . HIS A 1 86 ? 21.027 1.017 -4.685 1.00 90.00 86 HIS A C 1
ATOM 694 O O . HIS A 1 86 ? 20.739 1.556 -3.620 1.00 90.00 86 HIS A O 1
ATOM 700 N N . LEU A 1 87 ? 20.259 1.173 -5.770 1.00 88.56 87 LEU A N 1
ATOM 701 C CA . LEU A 1 87 ? 19.054 2.013 -5.766 1.00 88.56 87 LEU A CA 1
ATOM 702 C C . LEU A 1 87 ? 18.043 1.538 -4.705 1.00 88.56 87 LEU A C 1
ATOM 704 O O . LEU A 1 87 ? 17.573 2.347 -3.908 1.00 88.56 87 LEU A O 1
ATOM 708 N N . ARG A 1 88 ? 17.770 0.231 -4.614 1.00 87.94 88 ARG A N 1
ATOM 709 C CA . ARG A 1 88 ? 16.851 -0.332 -3.607 1.00 87.94 88 ARG A CA 1
ATOM 710 C C . ARG A 1 88 ? 17.376 -0.203 -2.171 1.00 87.94 88 ARG A C 1
ATOM 712 O O . ARG A 1 88 ? 16.602 0.067 -1.258 1.00 87.94 88 ARG A O 1
ATOM 719 N N . ARG A 1 89 ? 18.680 -0.401 -1.943 1.00 86.19 89 ARG A N 1
ATOM 720 C CA . ARG A 1 89 ? 19.261 -0.501 -0.588 1.00 86.19 89 ARG A CA 1
ATOM 721 C C . ARG A 1 89 ? 19.842 0.791 -0.037 1.00 86.19 89 ARG A C 1
ATOM 723 O O . ARG A 1 89 ? 19.953 0.918 1.177 1.00 86.19 89 ARG A O 1
ATOM 730 N N . ASN A 1 90 ? 20.197 1.752 -0.875 1.00 85.12 90 ASN A N 1
ATOM 731 C CA . ASN A 1 90 ? 20.942 2.938 -0.448 1.00 85.12 90 ASN A CA 1
ATOM 732 C C . ASN A 1 90 ? 20.233 4.249 -0.793 1.00 85.12 90 ASN A C 1
ATOM 734 O O . ASN A 1 90 ? 20.704 5.307 -0.398 1.00 85.12 90 ASN A O 1
ATOM 738 N N . THR A 1 91 ? 19.091 4.191 -1.480 1.00 86.50 91 THR A N 1
ATOM 739 C CA . THR A 1 91 ? 18.310 5.380 -1.840 1.00 86.50 91 THR A CA 1
ATOM 740 C C . THR A 1 91 ? 16.836 5.214 -1.456 1.00 86.50 91 THR A C 1
ATOM 742 O O . THR A 1 91 ? 16.453 4.202 -0.861 1.00 86.50 91 THR A O 1
ATOM 745 N N . SER A 1 92 ? 16.010 6.202 -1.807 1.00 86.12 92 SER A N 1
ATOM 746 C CA . SER A 1 92 ? 14.549 6.193 -1.666 1.00 86.12 92 SER A CA 1
ATOM 747 C C . SER A 1 92 ? 13.815 5.423 -2.777 1.00 86.12 92 SER A C 1
ATOM 749 O O . SER A 1 92 ? 12.593 5.299 -2.727 1.00 86.12 92 SER A O 1
ATOM 751 N N . TYR A 1 93 ? 14.538 4.845 -3.746 1.00 88.81 93 TYR A N 1
ATOM 752 C CA . TYR A 1 93 ? 13.974 4.081 -4.868 1.00 88.81 93 TYR A CA 1
ATOM 753 C C . TYR A 1 93 ? 13.625 2.621 -4.537 1.00 88.81 93 TYR A C 1
ATOM 755 O O . TYR A 1 93 ? 13.610 1.771 -5.430 1.00 88.81 93 TYR A O 1
ATOM 763 N N . ASN A 1 94 ? 13.360 2.310 -3.267 1.00 89.69 94 ASN A N 1
ATOM 764 C CA . ASN A 1 94 ? 12.686 1.070 -2.896 1.00 89.69 94 ASN A CA 1
ATOM 765 C C . ASN A 1 94 ? 11.175 1.277 -3.023 1.00 89.69 94 ASN A C 1
ATOM 767 O O . ASN A 1 94 ? 10.635 2.224 -2.458 1.00 89.69 94 ASN A O 1
ATOM 771 N N . PHE A 1 95 ? 10.492 0.402 -3.751 1.00 90.19 95 PHE A N 1
ATOM 772 C CA . PHE A 1 95 ? 9.050 0.495 -3.972 1.00 90.19 95 PHE A CA 1
ATOM 773 C C . PHE A 1 95 ? 8.269 -0.666 -3.351 1.00 90.19 95 PHE A C 1
ATOM 775 O O . PHE A 1 95 ? 7.062 -0.733 -3.527 1.00 90.19 95 PHE A O 1
ATOM 782 N N . GLY A 1 96 ? 8.938 -1.530 -2.577 1.00 90.19 96 GLY A N 1
ATOM 783 C CA . GLY A 1 96 ? 8.305 -2.690 -1.948 1.00 90.19 96 GLY A CA 1
ATOM 784 C C . GLY A 1 96 ? 7.942 -3.771 -2.950 1.00 90.19 96 GLY A C 1
ATOM 785 O O . GLY A 1 96 ? 6.886 -4.379 -2.821 1.00 90.19 96 GLY A O 1
ATOM 786 N N . GLU A 1 97 ? 8.784 -3.959 -3.965 1.00 92.06 97 GLU A N 1
ATOM 787 C CA . GLU A 1 97 ? 8.524 -4.881 -5.062 1.00 92.06 97 GLU A CA 1
ATOM 788 C C . GLU A 1 97 ? 8.712 -6.342 -4.620 1.00 92.06 97 GLU A C 1
ATOM 790 O O . GLU A 1 97 ? 9.714 -6.711 -4.004 1.00 92.06 97 GLU A O 1
ATOM 795 N N . TYR A 1 98 ? 7.739 -7.177 -4.965 1.00 92.62 98 TYR A N 1
ATOM 796 C CA . TYR A 1 98 ? 7.747 -8.625 -4.810 1.00 92.62 98 TYR A CA 1
ATOM 797 C C . TYR A 1 98 ? 7.555 -9.263 -6.173 1.00 92.62 98 TYR A C 1
ATOM 799 O O . TYR A 1 98 ? 6.748 -8.791 -6.968 1.00 92.62 98 TYR A O 1
ATOM 807 N N . LEU A 1 99 ? 8.259 -10.359 -6.428 1.00 93.19 99 LEU A N 1
ATOM 808 C CA . LEU A 1 99 ? 8.098 -11.127 -7.652 1.00 93.19 99 LEU A CA 1
ATOM 809 C C . LEU A 1 99 ? 7.431 -12.459 -7.336 1.00 93.19 99 LEU A C 1
ATOM 811 O O . LEU A 1 99 ? 7.840 -13.160 -6.406 1.00 93.19 99 LEU A O 1
ATOM 815 N N . CYS A 1 100 ? 6.440 -12.808 -8.146 1.00 91.31 100 CYS A N 1
ATOM 816 C CA . CYS A 1 100 ? 5.949 -14.175 -8.274 1.00 91.31 100 CYS A CA 1
ATOM 817 C C . CYS A 1 100 ? 6.308 -14.711 -9.666 1.00 91.31 100 CYS A C 1
ATOM 819 O O . CYS A 1 100 ? 6.613 -13.937 -10.579 1.00 91.31 100 CYS A O 1
ATOM 821 N N . GLN A 1 101 ? 6.322 -16.035 -9.816 1.00 89.19 101 GLN A N 1
ATOM 822 C CA . GLN A 1 101 ? 6.653 -16.700 -11.073 1.00 89.19 101 GLN A CA 1
ATOM 823 C C . GLN A 1 101 ? 5.465 -17.533 -11.563 1.00 89.19 101 GLN A C 1
ATOM 825 O O . GLN A 1 101 ? 4.922 -18.339 -10.813 1.00 89.19 101 GLN A O 1
ATOM 830 N N . GLY A 1 102 ? 5.122 -17.395 -12.842 1.00 85.88 102 GLY A N 1
ATOM 831 C CA . GLY A 1 102 ? 4.020 -18.112 -13.478 1.00 85.88 102 GLY A CA 1
ATOM 832 C C . GLY A 1 102 ? 2.650 -17.492 -13.193 1.00 85.88 102 GLY A C 1
ATOM 833 O O . GLY A 1 102 ? 2.536 -16.309 -12.880 1.00 85.88 102 GLY A O 1
ATOM 834 N N . SER A 1 103 ? 1.599 -18.296 -13.355 1.00 79.31 103 SER A N 1
ATOM 835 C CA . SER A 1 103 ? 0.216 -17.896 -13.086 1.00 79.31 103 SER A CA 1
ATOM 836 C C . SER A 1 103 ? -0.122 -18.043 -11.605 1.00 79.31 103 SER A C 1
ATOM 838 O O . SER A 1 103 ? 0.113 -19.100 -11.019 1.00 79.31 103 SER A O 1
ATOM 840 N N . LEU A 1 104 ? -0.745 -17.018 -11.030 1.00 80.56 104 LEU A N 1
ATOM 841 C CA . LEU A 1 104 ? -1.275 -17.046 -9.673 1.00 80.56 104 LEU A CA 1
ATOM 8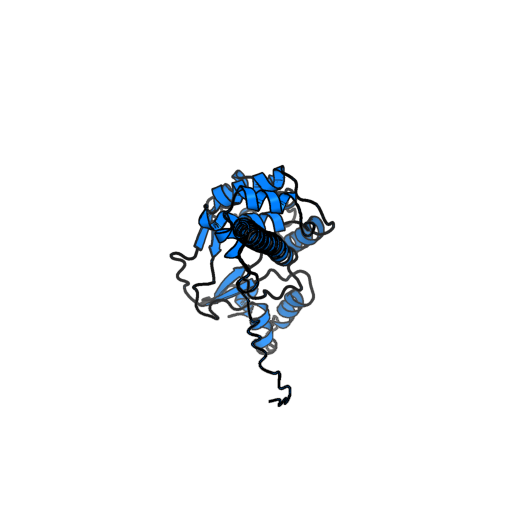42 C C . LEU A 1 104 ? -2.793 -17.250 -9.717 1.00 80.56 104 LEU A C 1
ATOM 844 O O . LEU A 1 104 ? -3.489 -16.480 -10.378 1.00 80.56 104 LEU A O 1
ATOM 848 N N . SER A 1 105 ? -3.314 -18.254 -9.004 1.00 79.19 105 SER A N 1
ATOM 849 C CA . SER A 1 105 ? -4.760 -18.322 -8.767 1.00 79.19 105 SER A CA 1
ATOM 850 C C . SER A 1 105 ? -5.140 -17.242 -7.760 1.00 79.19 105 SER A C 1
ATOM 852 O O . SER A 1 105 ? -4.674 -17.261 -6.622 1.00 79.19 105 SER A O 1
ATOM 854 N N . MET A 1 106 ? -5.948 -16.281 -8.200 1.00 76.19 106 MET A N 1
ATOM 855 C CA . MET A 1 106 ? -6.414 -15.161 -7.377 1.00 76.19 106 MET A CA 1
ATOM 856 C C . MET A 1 106 ? -7.853 -15.356 -6.874 1.00 76.19 106 MET A C 1
ATOM 858 O O . MET A 1 106 ? -8.404 -14.467 -6.219 1.00 76.19 106 MET A O 1
ATOM 862 N N . GLU A 1 107 ? -8.466 -16.500 -7.194 1.00 80.81 107 GLU A N 1
ATOM 863 C CA . GLU A 1 107 ? -9.842 -16.828 -6.828 1.00 80.81 107 GLU A CA 1
ATOM 864 C C . GLU A 1 107 ? -9.992 -16.882 -5.304 1.00 80.81 107 GLU A C 1
ATOM 866 O O . GLU A 1 107 ? -9.221 -17.549 -4.620 1.00 80.81 107 GLU A O 1
ATOM 871 N N . GLY A 1 108 ? -10.948 -16.122 -4.764 1.00 79.75 108 GLY A N 1
ATOM 872 C CA . GLY A 1 108 ? -11.213 -16.043 -3.322 1.00 79.75 108 GLY A CA 1
ATOM 873 C C . GLY A 1 108 ? -10.154 -15.313 -2.483 1.00 79.75 108 GLY A C 1
ATOM 874 O O . GLY A 1 108 ? -10.358 -15.138 -1.285 1.00 79.75 108 GLY A O 1
ATOM 875 N N . HIS A 1 109 ? -9.049 -14.861 -3.085 1.00 84.00 109 HIS A N 1
ATOM 876 C CA . HIS A 1 109 ? -7.926 -14.237 -2.373 1.00 84.00 109 HIS A CA 1
ATOM 877 C C . HIS A 1 109 ? -7.666 -12.789 -2.777 1.00 84.00 109 HIS A C 1
ATOM 879 O O . HIS A 1 109 ? -6.738 -12.172 -2.261 1.00 84.00 109 HIS A O 1
ATOM 885 N N . SER A 1 110 ? -8.443 -12.236 -3.705 1.00 90.88 110 SER A N 1
ATOM 886 C CA . SER A 1 110 ? -8.199 -10.899 -4.233 1.00 90.88 110 SER A CA 1
ATOM 887 C C . SER A 1 110 ? -9.468 -10.074 -4.372 1.00 90.88 110 SER A C 1
ATOM 889 O O . SER A 1 110 ? -10.579 -10.598 -4.428 1.00 90.88 110 SER A O 1
ATOM 891 N N . THR A 1 111 ? -9.267 -8.766 -4.445 1.00 94.19 111 THR A N 1
ATOM 892 C CA . THR A 1 111 ? -10.259 -7.789 -4.887 1.00 94.19 111 THR A CA 1
ATOM 893 C C . THR A 1 111 ? -9.605 -6.854 -5.897 1.00 94.19 111 THR A C 1
ATOM 895 O O . THR A 1 111 ? -8.375 -6.718 -5.932 1.00 94.19 111 THR A O 1
ATOM 898 N N . SER A 1 112 ? -10.411 -6.214 -6.734 1.00 95.12 112 SER A N 1
ATOM 899 C CA . SER A 1 112 ? -9.925 -5.273 -7.736 1.00 95.12 112 SER A CA 1
ATOM 900 C C . SER A 1 112 ? -10.915 -4.158 -8.001 1.00 95.12 112 SER A C 1
ATOM 902 O O . SER A 1 112 ? -12.122 -4.340 -7.867 1.00 95.12 112 SER A O 1
ATOM 904 N N . THR A 1 113 ? -10.394 -3.022 -8.443 1.00 97.56 113 THR A N 1
ATOM 905 C CA . THR A 1 113 ? -11.191 -1.847 -8.794 1.00 97.56 113 THR A CA 1
ATOM 906 C C . THR A 1 113 ? -10.504 -1.043 -9.890 1.00 97.56 113 THR A C 1
ATOM 908 O O . THR A 1 113 ? -9.280 -1.131 -10.052 1.00 97.56 113 THR A O 1
ATOM 911 N N . SER A 1 114 ? -11.265 -0.230 -10.621 1.00 98.19 114 SER A N 1
ATOM 912 C CA . SER A 1 114 ? -10.688 0.660 -11.625 1.00 98.19 114 SER A CA 1
ATOM 913 C C . SER A 1 114 ? -10.022 1.877 -10.974 1.00 98.19 114 SER A C 1
ATOM 915 O O . SER A 1 114 ? -10.444 2.375 -9.925 1.00 98.19 114 SER A O 1
ATOM 917 N N . LEU A 1 115 ? -8.987 2.416 -11.620 1.00 97.69 115 LEU A N 1
ATOM 918 C CA . LEU A 1 115 ? -8.389 3.684 -11.202 1.00 97.69 115 LEU A CA 1
ATOM 919 C C . LEU A 1 115 ? -9.413 4.831 -11.267 1.00 97.69 115 LEU A C 1
ATOM 921 O O . LEU A 1 115 ? -9.382 5.731 -10.424 1.00 97.69 115 LEU A O 1
ATOM 925 N N . GLN A 1 116 ? -10.338 4.784 -12.230 1.00 98.12 116 GLN A N 1
ATOM 926 C CA . GLN A 1 116 ? -11.440 5.739 -12.334 1.00 98.12 116 GLN A CA 1
ATOM 927 C C . GLN A 1 116 ? -12.325 5.743 -11.079 1.00 98.12 116 GLN A C 1
ATOM 929 O O . GLN A 1 116 ? -12.649 6.822 -10.571 1.00 98.12 116 GLN A O 1
ATOM 934 N N . ASP A 1 117 ? -12.678 4.572 -10.548 1.00 98.19 117 ASP A N 1
ATOM 935 C CA . ASP A 1 117 ? -13.512 4.457 -9.348 1.00 98.19 117 ASP A CA 1
ATOM 936 C C . ASP A 1 117 ? -12.775 4.978 -8.119 1.00 98.19 117 ASP A C 1
ATOM 938 O O . ASP A 1 117 ? -13.343 5.760 -7.355 1.00 98.19 117 ASP A O 1
ATOM 942 N N . ILE A 1 118 ? -11.491 4.639 -7.973 1.00 98.38 118 ILE A N 1
ATOM 943 C CA . ILE A 1 118 ? -10.640 5.156 -6.892 1.00 98.38 118 ILE A CA 1
ATOM 944 C C . ILE A 1 118 ? -10.599 6.694 -6.915 1.00 98.38 118 ILE A C 1
ATOM 946 O O . ILE A 1 118 ? -10.735 7.349 -5.878 1.00 98.38 118 ILE A O 1
ATOM 950 N N . ILE A 1 119 ? -10.440 7.308 -8.092 1.00 97.94 119 ILE A N 1
ATOM 951 C CA . ILE A 1 119 ? -10.451 8.773 -8.222 1.00 97.94 119 ILE A CA 1
ATOM 952 C C . ILE A 1 119 ? -11.829 9.339 -7.860 1.00 97.94 119 ILE A C 1
ATOM 954 O O . ILE A 1 119 ? -11.915 10.291 -7.077 1.00 97.94 119 ILE A O 1
ATOM 958 N N . SER A 1 120 ? -12.898 8.731 -8.375 1.00 97.69 120 SER A N 1
ATOM 959 C CA . SER A 1 120 ? -14.286 9.178 -8.191 1.00 97.69 120 SER A CA 1
ATOM 960 C C . SER A 1 120 ? -14.729 9.132 -6.724 1.00 97.69 120 SER A C 1
ATOM 962 O O . SER A 1 120 ? -15.417 10.039 -6.251 1.00 97.69 120 SER A O 1
ATOM 964 N N . HIS A 1 121 ? -14.250 8.141 -5.971 1.00 97.88 121 HIS A N 1
ATOM 965 C CA . HIS A 1 121 ? -14.490 8.005 -4.533 1.00 97.88 121 HIS A CA 1
ATOM 966 C C . HIS A 1 121 ? -13.630 8.945 -3.669 1.00 97.88 121 HIS A C 1
ATOM 968 O O . HIS A 1 121 ? -13.856 9.063 -2.465 1.00 97.88 121 HIS A O 1
ATOM 974 N N . GLY A 1 122 ? -12.696 9.690 -4.269 1.00 97.56 122 GLY A N 1
ATOM 975 C CA . GLY A 1 122 ? -12.025 10.810 -3.613 1.00 97.56 122 GLY A CA 1
ATOM 976 C C . GLY A 1 122 ? -10.550 10.604 -3.300 1.00 97.56 122 GLY A C 1
ATOM 977 O O . GLY A 1 122 ? -10.070 11.220 -2.347 1.00 97.56 122 GLY A O 1
ATOM 978 N N . LEU A 1 123 ? -9.805 9.825 -4.095 1.00 97.94 123 LEU A N 1
ATOM 979 C CA . LEU A 1 123 ? -8.348 9.697 -3.937 1.00 97.94 123 LEU A CA 1
ATOM 980 C C . LEU A 1 123 ? -7.654 11.057 -3.765 1.00 97.94 123 LEU A C 1
ATOM 982 O O . LEU A 1 123 ? -6.914 11.257 -2.806 1.00 97.94 123 LEU A O 1
ATOM 986 N N . PHE A 1 124 ? -7.949 12.021 -4.639 1.00 97.31 124 PHE A N 1
ATOM 987 C CA . PHE A 1 124 ? -7.339 13.355 -4.585 1.00 97.31 124 PHE A CA 1
ATOM 988 C C . PHE A 1 124 ? -7.906 14.254 -3.480 1.00 97.31 124 PHE A C 1
ATOM 990 O O . PHE A 1 124 ? -7.302 15.265 -3.143 1.00 97.31 124 PHE A O 1
ATOM 997 N N . LYS A 1 125 ? -9.044 13.894 -2.876 1.00 96.62 125 LYS A N 1
ATOM 998 C CA . LYS A 1 125 ? -9.524 14.555 -1.652 1.00 96.62 125 LYS A CA 1
ATOM 999 C C . LYS A 1 125 ? -8.732 14.069 -0.438 1.00 96.62 125 LYS A C 1
ATOM 1001 O O . LYS A 1 125 ? -8.437 14.858 0.452 1.00 96.62 125 LYS A O 1
ATOM 1006 N N . LEU A 1 126 ? -8.387 12.780 -0.413 1.00 97.00 126 LEU A N 1
ATOM 1007 C CA . LEU A 1 126 ? -7.608 12.163 0.659 1.00 97.00 126 LEU A CA 1
ATOM 1008 C C . LEU A 1 126 ? -6.113 12.515 0.573 1.00 97.00 126 LEU A C 1
ATOM 1010 O O . LEU A 1 126 ? -5.490 12.848 1.581 1.00 97.00 126 LEU A O 1
ATOM 1014 N N . CYS A 1 127 ? -5.540 12.456 -0.629 1.00 96.19 127 CYS A N 1
ATOM 1015 C CA . CYS A 1 127 ? -4.152 12.811 -0.913 1.00 96.19 127 CYS A CA 1
ATOM 1016 C C . CYS A 1 127 ? -4.091 13.744 -2.134 1.00 96.19 127 CYS A C 1
ATOM 1018 O O . CYS A 1 127 ? -3.886 13.278 -3.260 1.00 96.19 127 CYS A O 1
ATOM 1020 N N . PRO A 1 128 ? -4.287 15.061 -1.929 1.00 95.50 128 PRO A N 1
ATOM 1021 C CA . PRO A 1 128 ? -4.217 16.056 -2.998 1.00 95.50 128 PRO A CA 1
ATOM 1022 C C . PRO A 1 128 ? -2.901 16.019 -3.772 1.00 95.50 128 PRO A C 1
ATOM 1024 O O . PRO A 1 128 ? -2.905 16.186 -4.989 1.00 95.50 128 PRO A O 1
ATOM 1027 N N . GLU A 1 129 ? -1.795 15.716 -3.089 1.00 94.62 129 GLU A N 1
ATOM 1028 C CA . GLU A 1 129 ? -0.462 15.652 -3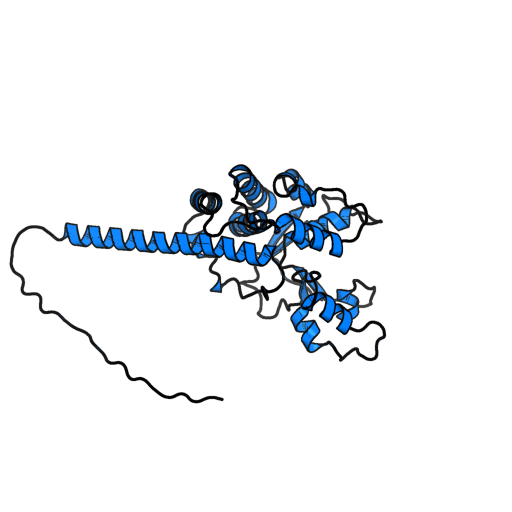.680 1.00 94.62 129 GLU A CA 1
ATOM 1029 C C . GLU A 1 129 ? -0.406 14.648 -4.829 1.00 94.62 129 GLU A C 1
ATOM 1031 O O . GLU A 1 129 ? 0.287 14.914 -5.800 1.00 94.62 129 GLU A O 1
ATOM 1036 N N . MET A 1 130 ? -1.157 13.536 -4.784 1.00 92.94 130 MET A N 1
ATOM 1037 C CA . MET A 1 130 ? -1.210 12.562 -5.887 1.00 92.94 130 MET A CA 1
ATOM 1038 C C . MET A 1 130 ? -1.843 13.133 -7.160 1.00 92.94 130 MET A C 1
ATOM 1040 O O . MET A 1 130 ? -1.460 12.720 -8.254 1.00 92.94 130 MET A O 1
ATOM 1044 N N . GLY A 1 131 ? -2.780 14.075 -7.024 1.00 91.06 131 GLY A N 1
ATOM 1045 C CA . GLY A 1 131 ? -3.496 14.701 -8.139 1.00 91.06 131 GLY A CA 1
ATOM 1046 C C . GLY A 1 131 ? -2.746 15.860 -8.794 1.00 91.06 131 GLY A C 1
ATOM 1047 O O . GLY A 1 131 ? -3.194 16.375 -9.815 1.00 91.06 131 GLY A O 1
ATOM 1048 N N . GLU A 1 132 ? -1.614 16.283 -8.227 1.00 90.12 132 GLU A N 1
ATOM 1049 C CA . GLU A 1 132 ? -0.805 17.340 -8.829 1.00 90.12 132 GLU A CA 1
ATOM 1050 C C . GLU A 1 132 ? -0.228 16.899 -10.188 1.00 90.12 132 GLU A C 1
ATOM 1052 O O . GLU A 1 132 ? 0.242 15.761 -10.322 1.00 90.12 132 GLU A O 1
ATOM 1057 N N . PRO A 1 133 ? -0.200 17.792 -11.195 1.00 80.88 133 PRO A N 1
ATOM 1058 C CA . PRO A 1 133 ? 0.425 17.500 -12.476 1.00 80.88 133 PRO A CA 1
ATOM 1059 C C . PRO A 1 133 ? 1.885 17.077 -12.307 1.00 80.88 133 PRO A C 1
ATOM 1061 O O . PRO A 1 133 ? 2.656 17.701 -11.577 1.00 80.88 133 PRO A O 1
ATOM 1064 N N . ASN A 1 134 ? 2.286 16.029 -13.023 1.00 75.94 134 ASN A N 1
ATOM 1065 C CA . ASN A 1 134 ? 3.681 15.624 -13.089 1.00 75.94 134 ASN A CA 1
ATOM 1066 C C . ASN A 1 134 ? 4.292 16.136 -14.399 1.00 75.94 134 ASN A C 1
ATOM 1068 O O . ASN A 1 134 ? 4.100 15.526 -15.448 1.00 75.94 134 ASN A O 1
ATOM 1072 N N . GLU A 1 135 ? 5.023 17.252 -14.336 1.00 69.69 135 GLU A N 1
ATOM 1073 C CA . GLU A 1 135 ? 5.616 17.926 -15.509 1.00 69.69 135 GLU A CA 1
ATOM 1074 C C . GLU A 1 135 ? 6.543 17.019 -16.333 1.00 69.69 135 GLU A C 1
ATOM 1076 O O . GLU A 1 135 ? 6.750 17.242 -17.525 1.00 69.69 135 GLU A O 1
ATOM 1081 N N . LYS A 1 136 ? 7.116 15.989 -15.698 1.00 76.81 136 LYS A N 1
ATOM 1082 C CA . LYS A 1 136 ? 7.953 14.980 -16.349 1.00 76.81 136 LYS A CA 1
ATOM 1083 C C . LYS A 1 136 ? 7.449 13.590 -15.981 1.00 76.81 136 LYS A C 1
ATOM 1085 O O . LYS A 1 136 ? 7.258 13.332 -14.796 1.00 76.81 136 LYS A O 1
ATOM 1090 N N . PRO A 1 137 ? 7.315 12.647 -16.929 1.00 77.94 137 PRO A N 1
ATOM 1091 C CA . PRO A 1 137 ? 6.854 11.283 -16.662 1.00 77.94 137 PRO A CA 1
ATOM 1092 C C . PRO A 1 137 ? 7.942 10.433 -15.962 1.00 77.94 137 PRO A C 1
ATOM 1094 O O . PRO A 1 137 ? 8.355 9.381 -16.441 1.00 77.94 137 PRO A O 1
ATOM 1097 N N . GLU A 1 138 ? 8.429 10.888 -14.806 1.00 87.50 138 GLU A N 1
ATOM 1098 C CA . GLU A 1 138 ? 9.468 10.254 -13.993 1.00 87.50 138 GLU A CA 1
ATOM 1099 C C . GLU A 1 138 ? 8.849 9.618 -12.737 1.00 87.50 138 GLU A C 1
ATOM 1101 O O . GLU A 1 138 ? 8.935 10.165 -11.634 1.00 87.50 138 GLU A O 1
ATOM 1106 N N . LEU A 1 139 ? 8.236 8.438 -12.898 1.00 90.44 139 LEU A N 1
ATOM 1107 C CA . LEU A 1 139 ? 7.552 7.689 -11.829 1.00 90.44 139 LEU A CA 1
ATOM 1108 C C . LEU A 1 139 ? 8.352 7.635 -10.519 1.00 90.44 139 LEU A C 1
ATOM 1110 O O . LEU A 1 139 ? 7.846 7.979 -9.453 1.00 90.44 139 LEU A O 1
ATOM 1114 N N . ALA A 1 140 ? 9.616 7.218 -10.603 1.00 90.50 140 ALA A N 1
ATOM 1115 C CA . ALA A 1 140 ? 10.453 6.990 -9.433 1.00 90.50 140 ALA A CA 1
ATOM 1116 C C . ALA A 1 140 ? 10.670 8.272 -8.613 1.00 90.50 140 ALA A C 1
ATOM 1118 O O . ALA A 1 140 ? 10.531 8.261 -7.392 1.00 90.50 140 ALA A O 1
ATOM 1119 N N . LYS A 1 141 ? 10.970 9.393 -9.280 1.00 91.06 141 LYS A N 1
ATOM 1120 C CA . LYS A 1 141 ? 11.166 10.687 -8.614 1.00 91.06 141 LYS A CA 1
ATOM 1121 C C . LYS A 1 141 ? 9.864 11.221 -8.033 1.00 91.06 141 LYS A C 1
ATOM 1123 O O . LYS A 1 141 ? 9.880 11.763 -6.932 1.00 91.06 141 LYS A O 1
ATOM 1128 N N . ARG A 1 142 ? 8.745 11.023 -8.734 1.00 93.19 142 ARG A N 1
ATOM 1129 C CA . ARG A 1 142 ? 7.416 11.416 -8.258 1.00 93.19 142 ARG A CA 1
ATOM 1130 C C . ARG A 1 142 ? 7.045 10.700 -6.960 1.00 93.19 142 ARG A C 1
ATOM 1132 O O . ARG A 1 142 ? 6.636 11.359 -6.012 1.00 93.19 142 ARG A O 1
ATOM 1139 N N . VAL A 1 143 ? 7.272 9.389 -6.878 1.00 94.00 143 VAL A N 1
ATOM 1140 C CA . VAL A 1 143 ? 7.051 8.612 -5.644 1.00 94.00 143 VAL A CA 1
ATOM 1141 C C . VAL A 1 143 ? 7.961 9.099 -4.513 1.00 94.00 143 VAL A C 1
ATOM 1143 O O . VAL A 1 143 ? 7.501 9.272 -3.388 1.00 94.00 143 VAL A O 1
ATOM 1146 N N . CYS A 1 144 ? 9.239 9.372 -4.79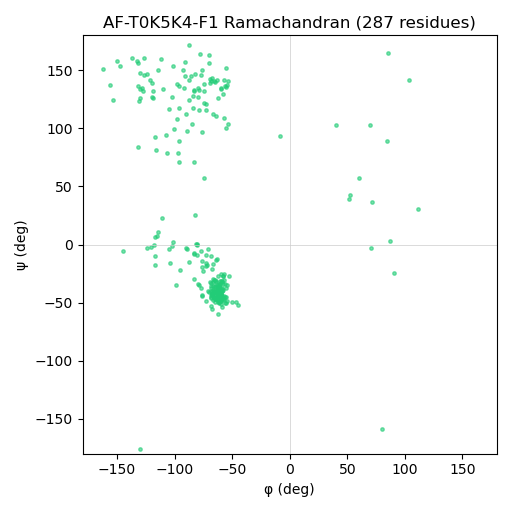9 1.00 93.44 144 CYS A N 1
ATOM 1147 C CA . CYS A 1 144 ? 10.155 9.928 -3.801 1.00 93.44 144 CYS A CA 1
ATOM 1148 C C . CYS A 1 144 ? 9.686 11.292 -3.280 1.00 93.44 144 CYS A C 1
ATOM 1150 O O . CYS A 1 144 ? 9.700 11.499 -2.071 1.00 93.44 144 CYS A O 1
ATOM 1152 N N . LYS A 1 145 ? 9.225 12.184 -4.166 1.00 93.56 145 LYS A N 1
ATOM 1153 C CA . LYS A 1 145 ? 8.665 13.486 -3.786 1.00 93.56 145 LYS A CA 1
ATOM 1154 C C . LYS A 1 145 ? 7.429 13.327 -2.899 1.00 93.56 145 LYS A C 1
ATOM 1156 O O . LYS A 1 145 ? 7.400 13.914 -1.826 1.00 93.56 145 LYS A O 1
ATOM 1161 N N . LEU A 1 146 ? 6.476 12.474 -3.286 1.00 94.94 146 LEU A N 1
ATOM 1162 C CA . LEU A 1 146 ? 5.288 12.185 -2.471 1.00 94.94 146 LEU A CA 1
ATOM 1163 C C . LEU A 1 146 ? 5.670 11.705 -1.068 1.00 94.94 146 LEU A C 1
ATOM 1165 O O . LEU A 1 146 ? 5.141 12.195 -0.078 1.00 94.94 146 LEU A O 1
ATOM 1169 N N . ARG A 1 147 ? 6.637 10.789 -0.957 1.00 95.00 147 ARG A N 1
ATOM 1170 C CA . ARG A 1 147 ? 7.120 10.324 0.350 1.00 95.00 147 ARG A CA 1
ATOM 1171 C C . ARG A 1 147 ? 7.782 11.431 1.161 1.00 95.00 147 ARG A C 1
ATOM 1173 O O . ARG A 1 147 ? 7.573 11.491 2.366 1.00 95.00 147 ARG A O 1
ATOM 1180 N N . THR A 1 148 ? 8.579 12.291 0.532 1.00 93.81 148 THR A N 1
ATOM 1181 C CA . THR A 1 148 ? 9.176 13.443 1.216 1.00 93.81 148 THR A CA 1
ATOM 1182 C C . THR A 1 148 ? 8.093 14.377 1.747 1.00 93.81 148 THR A C 1
ATOM 1184 O O . THR A 1 148 ? 8.111 14.703 2.930 1.00 93.81 148 THR A O 1
ATOM 1187 N N . ASP A 1 149 ? 7.125 14.745 0.912 1.00 94.00 149 ASP A N 1
ATOM 1188 C CA . ASP A 1 149 ? 6.116 15.749 1.245 1.00 94.00 149 ASP A CA 1
ATOM 1189 C C . ASP A 1 149 ? 5.095 15.208 2.264 1.00 94.00 149 ASP A C 1
ATOM 1191 O O . ASP A 1 149 ? 4.864 15.815 3.312 1.00 94.00 149 ASP A O 1
ATOM 1195 N N . CYS A 1 150 ? 4.538 14.016 2.030 1.00 95.62 150 CYS A N 1
ATOM 1196 C CA . CYS A 1 150 ? 3.484 13.443 2.873 1.00 95.62 150 CYS A CA 1
ATOM 1197 C C . CYS A 1 150 ? 3.978 12.943 4.244 1.00 95.62 150 CYS A C 1
ATOM 1199 O O . CYS A 1 150 ? 3.166 12.728 5.150 1.00 95.62 150 CYS A O 1
ATOM 1201 N N . PHE A 1 151 ? 5.292 12.757 4.422 1.00 95.19 151 PHE A N 1
ATOM 1202 C CA . PHE A 1 151 ? 5.884 12.269 5.675 1.00 95.19 151 PHE A CA 1
ATOM 1203 C C . PHE A 1 151 ? 6.824 13.274 6.354 1.00 95.19 151 PHE A C 1
ATOM 1205 O O . PHE A 1 151 ? 7.424 12.940 7.382 1.00 95.19 151 PHE A O 1
ATOM 1212 N N . ALA A 1 152 ? 6.911 14.507 5.839 1.00 94.00 152 ALA A N 1
ATOM 1213 C CA . ALA A 1 152 ? 7.715 15.579 6.426 1.00 94.00 152 ALA A CA 1
ATOM 1214 C C . ALA A 1 152 ? 7.298 15.911 7.869 1.00 94.00 152 ALA A C 1
ATOM 1216 O O . ALA A 1 152 ? 8.149 16.151 8.725 1.00 94.00 152 ALA A O 1
ATOM 1217 N N . ALA A 1 153 ? 5.993 15.886 8.158 1.00 93.81 153 ALA A N 1
ATOM 1218 C CA . ALA A 1 153 ? 5.439 16.217 9.467 1.00 93.81 153 ALA A CA 1
ATOM 1219 C C . ALA A 1 153 ? 4.466 15.143 9.958 1.00 93.81 153 ALA A C 1
ATOM 1221 O O . ALA A 1 153 ? 3.749 14.524 9.177 1.00 93.81 153 ALA A O 1
ATOM 1222 N N . THR A 1 154 ? 4.424 14.943 11.277 1.00 96.06 154 THR A N 1
ATOM 1223 C CA . THR A 1 154 ? 3.406 14.089 11.904 1.00 96.06 154 THR A CA 1
ATOM 1224 C C . THR A 1 154 ?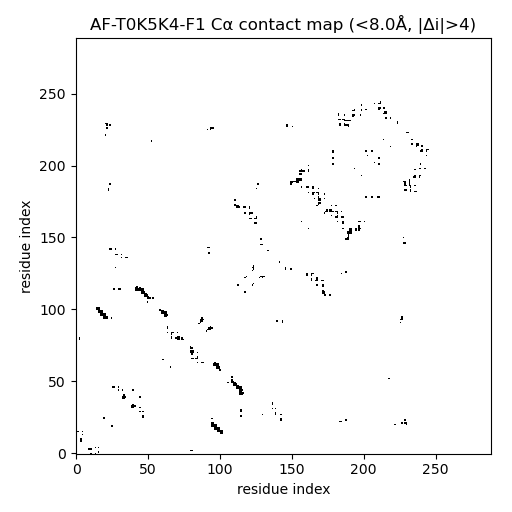 2.106 14.871 12.022 1.00 96.06 154 THR A C 1
ATOM 1226 O O . THR A 1 154 ? 2.101 15.962 12.588 1.00 96.06 154 THR A O 1
ATOM 1229 N N . THR A 1 155 ? 1.008 14.309 11.524 1.00 94.19 155 THR A N 1
ATOM 1230 C CA . THR A 1 155 ? -0.316 14.945 11.534 1.00 94.19 155 THR A CA 1
ATOM 1231 C C . THR A 1 155 ? -1.343 14.055 12.225 1.00 94.19 155 THR A C 1
ATOM 1233 O O . THR A 1 155 ? -1.255 12.829 12.155 1.00 94.19 155 THR A O 1
ATOM 1236 N N . SER A 1 156 ? -2.316 14.658 12.909 1.00 95.88 156 SER A N 1
ATOM 1237 C CA . SER A 1 156 ? -3.517 13.924 13.315 1.00 95.88 156 SER A CA 1
ATOM 1238 C C . SER A 1 156 ? -4.444 13.753 12.113 1.00 95.88 156 SER A C 1
ATOM 1240 O O . SER A 1 156 ? -4.523 14.645 11.267 1.00 95.88 156 SER A O 1
ATOM 1242 N N . ALA A 1 157 ? -5.153 12.632 12.039 1.00 97.06 157 ALA A N 1
ATOM 1243 C CA . ALA A 1 157 ? -6.205 12.448 11.055 1.00 97.06 157 ALA A CA 1
ATOM 1244 C C . ALA A 1 157 ? -7.400 13.354 11.362 1.00 97.06 157 ALA A C 1
ATOM 1246 O O . ALA A 1 157 ? -7.803 13.561 12.507 1.00 97.06 157 ALA A O 1
ATOM 1247 N N . THR A 1 158 ? -8.007 13.877 10.309 1.00 97.81 158 THR A N 1
ATOM 1248 C CA . THR A 1 158 ? -9.273 14.595 10.377 1.00 97.81 158 THR A CA 1
ATOM 1249 C C . THR A 1 158 ? -10.439 13.632 10.173 1.00 97.81 158 THR A C 1
ATOM 1251 O O . THR A 1 158 ? -10.327 12.589 9.525 1.00 97.81 158 THR A O 1
ATOM 1254 N N . ARG A 1 159 ? -11.622 14.015 10.666 1.00 97.56 159 ARG A N 1
ATOM 1255 C CA . ARG A 1 159 ? -12.858 13.254 10.414 1.00 97.56 159 ARG A CA 1
ATOM 1256 C C . ARG A 1 159 ? -13.172 13.134 8.921 1.00 97.56 159 ARG A C 1
ATOM 1258 O O . ARG A 1 159 ? -13.759 12.141 8.507 1.00 97.56 159 ARG A O 1
ATOM 1265 N N . LEU A 1 160 ? -12.809 14.144 8.127 1.00 97.38 160 LEU A N 1
ATOM 1266 C CA . LEU A 1 160 ? -13.008 14.128 6.681 1.00 97.38 160 LEU A CA 1
ATOM 1267 C C . LEU A 1 160 ? -12.102 13.092 6.008 1.00 97.38 160 LEU A C 1
ATOM 1269 O O . LEU A 1 160 ? -12.596 12.313 5.198 1.00 97.38 160 LEU A O 1
ATOM 1273 N N . GLU A 1 161 ? -10.817 13.040 6.368 1.00 98.12 161 GLU A N 1
ATOM 1274 C CA . GLU A 1 161 ? -9.879 12.040 5.836 1.00 98.12 161 GLU A CA 1
ATOM 1275 C C . GLU A 1 161 ? -10.335 10.621 6.165 1.00 98.12 161 GLU A C 1
ATOM 1277 O O . GLU A 1 161 ? -10.404 9.780 5.277 1.00 98.12 161 GLU A O 1
ATOM 1282 N N . VAL A 1 162 ? -10.724 10.371 7.415 1.00 98.31 162 VAL A N 1
ATOM 1283 C CA . VAL A 1 162 ? -11.239 9.071 7.858 1.00 98.31 162 VAL A CA 1
ATOM 1284 C C . VAL A 1 162 ? -12.496 8.658 7.091 1.00 98.31 162 VAL A C 1
ATOM 1286 O O . VAL A 1 162 ? -12.568 7.534 6.603 1.00 98.31 162 VAL A O 1
ATOM 1289 N N . ARG A 1 163 ? -13.478 9.557 6.943 1.00 98.19 163 ARG A N 1
ATOM 1290 C CA . ARG A 1 163 ? -14.705 9.271 6.178 1.00 98.19 163 ARG A CA 1
ATOM 1291 C C . ARG A 1 163 ? -14.410 9.012 4.705 1.00 98.19 163 ARG A C 1
ATOM 1293 O O . ARG A 1 163 ? -15.003 8.115 4.119 1.00 98.19 163 ARG A O 1
ATOM 1300 N N . THR A 1 164 ? -13.493 9.782 4.123 1.00 98.44 164 THR A N 1
ATOM 1301 C CA . THR A 1 164 ? -13.084 9.616 2.723 1.00 98.44 164 THR A CA 1
ATOM 1302 C C . THR A 1 164 ? -12.371 8.279 2.534 1.00 98.44 164 THR A C 1
ATOM 1304 O O . THR A 1 164 ? -12.716 7.537 1.623 1.00 98.44 164 THR A O 1
ATOM 1307 N N . ALA A 1 165 ? -11.441 7.926 3.426 1.00 98.62 165 ALA A N 1
ATOM 1308 C CA . ALA A 1 165 ? -10.731 6.651 3.393 1.00 98.62 165 ALA A CA 1
ATOM 1309 C C . ALA A 1 165 ? -11.680 5.455 3.554 1.00 98.62 165 ALA A C 1
ATOM 1311 O O . ALA A 1 165 ? -11.555 4.490 2.811 1.00 98.62 165 ALA A O 1
ATOM 1312 N N . LEU A 1 166 ? -12.655 5.530 4.466 1.00 98.50 166 LEU A N 1
ATOM 1313 C CA . LEU A 1 166 ? -13.668 4.485 4.631 1.00 98.50 166 LEU A CA 1
ATOM 1314 C C . LEU A 1 166 ? -14.561 4.354 3.388 1.00 98.50 166 LEU A C 1
ATOM 1316 O O . LEU A 1 166 ? -14.784 3.247 2.908 1.00 98.50 166 LEU A O 1
ATOM 1320 N N . SER A 1 167 ? -15.035 5.479 2.842 1.00 98.00 167 SER A N 1
ATOM 1321 C CA . SER A 1 167 ? -15.862 5.488 1.628 1.00 98.00 167 SER A CA 1
ATOM 1322 C C . SER A 1 167 ? -15.119 4.917 0.420 1.00 98.00 167 SER A C 1
ATOM 1324 O O . SER A 1 167 ? -15.727 4.205 -0.372 1.00 98.00 167 SER A O 1
ATOM 1326 N N . LEU A 1 168 ? -13.826 5.219 0.282 1.00 98.44 168 LEU A N 1
ATOM 1327 C CA . LEU A 1 168 ? -12.942 4.625 -0.723 1.00 98.44 168 LEU A CA 1
ATOM 1328 C C . LEU A 1 168 ? -12.775 3.122 -0.497 1.00 98.44 168 LEU A C 1
ATOM 1330 O O . LEU A 1 168 ? -12.884 2.341 -1.433 1.00 98.44 168 LEU A O 1
ATOM 1334 N N . ALA A 1 169 ? -12.510 2.716 0.744 1.00 98.25 169 ALA A N 1
ATOM 1335 C CA . ALA A 1 169 ? -12.260 1.324 1.083 1.00 98.25 169 ALA A CA 1
ATOM 1336 C C . ALA A 1 169 ? -13.476 0.439 0.763 1.00 98.25 169 ALA A C 1
ATOM 1338 O O . ALA A 1 169 ? -13.340 -0.536 0.031 1.00 98.25 169 ALA A O 1
ATOM 1339 N N . ILE A 1 170 ? -14.667 0.832 1.225 1.00 97.75 170 ILE A N 1
ATOM 1340 C CA . ILE A 1 170 ? -15.919 0.111 0.956 1.00 97.75 170 ILE A CA 1
ATOM 1341 C C . ILE A 1 170 ? -16.298 0.210 -0.523 1.00 97.75 170 ILE A C 1
ATOM 1343 O O . ILE A 1 170 ? -16.517 -0.808 -1.175 1.00 97.75 170 ILE A O 1
ATOM 1347 N N . GLY A 1 171 ? -16.357 1.430 -1.066 1.00 97.69 171 GLY A N 1
ATOM 1348 C CA . GLY A 1 171 ? -16.874 1.673 -2.413 1.00 97.69 171 GLY A CA 1
ATOM 1349 C C . GLY A 1 171 ? -16.011 1.076 -3.522 1.00 97.69 171 GLY A C 1
ATOM 1350 O O . GLY A 1 171 ? -16.540 0.689 -4.559 1.00 97.69 171 GLY A O 1
ATOM 1351 N N . CYS A 1 172 ? -14.696 0.970 -3.309 1.00 98.00 172 CYS A N 1
ATOM 1352 C CA . CYS A 1 172 ? -13.787 0.429 -4.314 1.00 98.00 172 CYS A CA 1
ATOM 1353 C C . CYS A 1 172 ? -13.421 -1.041 -4.076 1.00 98.00 172 CYS A C 1
ATOM 1355 O O . CYS A 1 172 ? -13.248 -1.765 -5.048 1.00 98.00 172 CYS A O 1
ATOM 1357 N N . PHE A 1 173 ? -13.291 -1.497 -2.827 1.00 95.94 173 PHE A N 1
ATOM 1358 C CA . PHE A 1 173 ? -12.733 -2.826 -2.532 1.00 95.94 173 PHE A CA 1
ATOM 1359 C C . PHE A 1 173 ? -13.717 -3.787 -1.850 1.00 95.94 173 PHE A C 1
ATOM 1361 O O . PHE A 1 173 ? -13.430 -4.985 -1.780 1.00 95.94 173 PHE A O 1
ATOM 1368 N N . GLY A 1 174 ? -14.875 -3.288 -1.407 1.00 95.44 174 GLY A N 1
ATOM 1369 C CA . GLY A 1 174 ? -15.901 -4.053 -0.700 1.00 95.44 174 GLY A CA 1
ATOM 1370 C C . GLY A 1 174 ? -15.667 -4.148 0.810 1.00 95.44 174 GLY A C 1
ATOM 1371 O O . GLY A 1 174 ? -14.575 -3.877 1.314 1.00 95.44 174 GLY A O 1
ATOM 1372 N N . ASP A 1 175 ? -16.711 -4.556 1.534 1.00 93.50 175 ASP A N 1
ATOM 1373 C CA . ASP A 1 175 ? -16.732 -4.587 3.005 1.00 93.50 175 ASP A CA 1
ATOM 1374 C C . ASP A 1 175 ? -15.639 -5.490 3.597 1.00 93.50 175 ASP A C 1
ATOM 1376 O O . ASP A 1 175 ? -14.937 -5.080 4.521 1.00 93.50 175 ASP A O 1
ATOM 1380 N N . ASP A 1 176 ? -15.406 -6.667 3.005 1.00 90.88 176 ASP A N 1
ATOM 1381 C CA . ASP A 1 176 ? -14.395 -7.629 3.476 1.00 90.88 176 ASP A CA 1
ATOM 1382 C C . ASP A 1 176 ? -12.963 -7.058 3.475 1.00 90.88 176 ASP A C 1
ATOM 1384 O O . ASP A 1 176 ? -12.103 -7.488 4.251 1.00 90.88 176 ASP A O 1
ATOM 1388 N N . TRP A 1 177 ? -12.708 -6.066 2.617 1.00 93.00 177 TRP A N 1
ATOM 1389 C CA . TRP A 1 177 ? -11.413 -5.404 2.453 1.00 93.00 177 TRP A CA 1
ATOM 1390 C C . TRP A 1 177 ? -11.375 -4.012 3.075 1.00 93.00 177 TRP A C 1
ATOM 1392 O O . TRP A 1 177 ? -10.318 -3.376 3.104 1.00 93.00 177 TRP A O 1
ATOM 1402 N N . ALA A 1 178 ? -12.498 -3.526 3.603 1.00 96.19 178 ALA A N 1
ATOM 1403 C CA . ALA A 1 178 ? -12.623 -2.146 4.034 1.00 96.19 178 ALA A CA 1
ATOM 1404 C C . ALA A 1 178 ? -11.636 -1.795 5.158 1.00 96.19 178 ALA A C 1
ATOM 1406 O O . ALA A 1 178 ? -11.009 -0.739 5.114 1.00 96.19 178 ALA A O 1
ATOM 1407 N N . LEU A 1 179 ? -11.427 -2.692 6.127 1.00 95.38 179 LEU A N 1
ATOM 1408 C CA . LEU A 1 179 ? -10.504 -2.473 7.246 1.00 95.38 179 LEU A CA 1
ATOM 1409 C C . LEU A 1 179 ? -9.040 -2.297 6.791 1.00 95.38 179 LEU A C 1
ATOM 1411 O O . LEU A 1 179 ? -8.465 -1.234 7.061 1.00 95.38 179 LEU A O 1
ATOM 1415 N N . PRO A 1 180 ? -8.405 -3.270 6.099 1.00 94.69 180 PRO A N 1
ATOM 1416 C CA . PRO A 1 180 ? -7.019 -3.112 5.666 1.00 94.69 180 PRO A CA 1
ATOM 1417 C C . PRO A 1 180 ? -6.866 -1.982 4.642 1.00 94.69 180 PRO A C 1
ATOM 1419 O O . PRO A 1 180 ? -5.882 -1.242 4.697 1.00 94.69 180 PRO A O 1
ATOM 1422 N N . MET A 1 181 ? -7.845 -1.774 3.756 1.00 97.31 181 MET A N 1
ATOM 1423 C CA . MET A 1 181 ? -7.764 -0.707 2.758 1.00 97.31 181 MET A CA 1
ATOM 1424 C C . MET A 1 181 ? -7.917 0.679 3.378 1.00 97.31 181 MET A C 1
ATOM 1426 O O . MET A 1 181 ? -7.150 1.577 3.038 1.00 97.31 181 MET A O 1
ATOM 1430 N N . MET A 1 182 ? -8.812 0.859 4.349 1.00 98.12 182 MET A N 1
ATOM 1431 C CA . MET A 1 182 ? -8.919 2.110 5.101 1.00 98.12 182 MET A CA 1
ATOM 1432 C C . MET A 1 182 ? -7.610 2.427 5.832 1.00 98.12 182 MET A C 1
ATOM 1434 O O . MET A 1 182 ? -7.146 3.568 5.788 1.00 98.12 182 MET A O 1
ATOM 1438 N N . ALA A 1 183 ? -6.979 1.432 6.465 1.00 97.38 183 ALA A N 1
ATOM 1439 C CA . ALA A 1 183 ? -5.687 1.618 7.123 1.00 97.38 183 ALA A CA 1
ATOM 1440 C C . ALA A 1 183 ? -4.583 2.010 6.123 1.00 97.38 183 ALA A C 1
ATOM 1442 O O . ALA A 1 183 ? -3.816 2.933 6.400 1.00 97.38 183 ALA A O 1
ATOM 1443 N N . ALA A 1 184 ? -4.522 1.361 4.954 1.00 97.12 184 ALA A N 1
ATOM 1444 C CA . ALA A 1 184 ? -3.525 1.648 3.917 1.00 97.12 184 ALA A CA 1
ATOM 1445 C C . ALA A 1 184 ? -3.727 3.028 3.268 1.00 97.12 184 ALA A C 1
ATOM 1447 O O . ALA A 1 184 ? -2.770 3.735 2.967 1.00 97.12 184 ALA A O 1
ATOM 1448 N N . LEU A 1 185 ? -4.978 3.452 3.092 1.00 98.50 185 LEU A N 1
ATOM 1449 C CA . LEU A 1 185 ? -5.325 4.782 2.593 1.00 98.50 185 LEU A CA 1
ATOM 1450 C C . LEU A 1 185 ? -4.948 5.877 3.606 1.00 98.50 185 LEU A C 1
ATOM 1452 O O . LEU A 1 185 ? -4.366 6.902 3.247 1.00 98.50 185 LEU A O 1
ATOM 1456 N N . LEU A 1 186 ? -5.219 5.655 4.896 1.00 98.38 186 LEU A N 1
ATOM 1457 C CA . LEU A 1 186 ? -4.825 6.585 5.961 1.00 98.38 186 LEU A CA 1
ATOM 1458 C C . LEU A 1 186 ? -3.306 6.656 6.162 1.00 98.38 186 LEU A C 1
ATOM 1460 O O . LEU A 1 186 ? -2.815 7.664 6.687 1.00 98.38 186 LEU A O 1
ATOM 1464 N N . SER A 1 187 ? -2.573 5.629 5.720 1.00 97.12 187 SER A N 1
ATOM 1465 C CA . SER A 1 187 ? -1.119 5.543 5.828 1.00 97.12 187 SER A CA 1
ATOM 1466 C C . SER A 1 187 ? -0.352 6.303 4.747 1.00 97.12 187 SER A C 1
ATOM 1468 O O . SER A 1 187 ? 0.874 6.346 4.810 1.00 97.12 187 SER A O 1
ATOM 1470 N N . PHE A 1 188 ? -1.029 6.978 3.810 1.00 97.38 188 PHE A N 1
ATOM 1471 C CA . PHE A 1 188 ? -0.377 7.853 2.823 1.00 97.38 188 PHE A CA 1
ATOM 1472 C C . PHE A 1 188 ? 0.348 9.055 3.435 1.00 97.38 188 PHE A C 1
ATOM 1474 O O . PHE A 1 188 ? 1.119 9.709 2.741 1.00 97.38 188 PHE A O 1
ATOM 1481 N N . ARG A 1 189 ? 0.131 9.344 4.722 1.00 95.75 189 ARG A N 1
ATOM 1482 C CA . ARG A 1 189 ? 0.805 10.414 5.463 1.00 95.75 189 ARG A CA 1
ATOM 1483 C C . ARG A 1 189 ? 1.320 9.910 6.794 1.00 95.75 189 ARG A C 1
ATOM 1485 O O . ARG A 1 189 ? 0.733 9.007 7.382 1.00 95.75 189 ARG A O 1
ATOM 1492 N N . ARG A 1 190 ? 2.331 10.582 7.342 1.00 96.31 190 ARG A N 1
ATOM 1493 C CA . ARG A 1 190 ? 2.785 10.319 8.712 1.00 96.31 190 ARG A CA 1
ATOM 1494 C C . ARG A 1 190 ? 1.702 10.717 9.723 1.00 96.31 190 ARG A C 1
ATOM 1496 O O . ARG A 1 190 ? 1.411 11.905 9.897 1.00 96.31 190 ARG A O 1
ATOM 1503 N N . ARG A 1 191 ? 1.126 9.727 10.410 1.00 96.94 191 ARG A N 1
ATOM 1504 C CA . ARG A 1 191 ? 0.072 9.901 11.422 1.00 96.94 191 ARG A CA 1
ATOM 1505 C C . ARG A 1 191 ? 0.624 9.816 12.836 1.00 96.94 191 ARG A C 1
ATOM 1507 O O . ARG A 1 191 ? 1.645 9.173 13.093 1.00 96.94 191 ARG A O 1
ATOM 1514 N N . ARG A 1 192 ? -0.067 10.467 13.769 1.00 96.69 192 ARG A N 1
ATOM 1515 C CA . ARG A 1 192 ? 0.225 10.357 15.200 1.00 96.69 192 ARG A CA 1
ATOM 1516 C C . ARG A 1 192 ? 0.001 8.912 15.675 1.00 96.69 192 ARG A C 1
ATOM 1518 O O . ARG A 1 192 ? -0.940 8.254 15.247 1.00 96.69 192 ARG A O 1
ATOM 1525 N N . ARG A 1 193 ? 0.859 8.421 16.576 1.00 95.69 193 ARG A N 1
ATOM 1526 C CA . ARG A 1 193 ? 0.617 7.159 17.298 1.00 95.69 193 ARG A CA 1
ATOM 1527 C C . ARG A 1 193 ? -0.596 7.305 18.208 1.00 95.69 193 ARG A C 1
ATOM 1529 O O . ARG A 1 193 ? -0.739 8.348 18.847 1.00 95.69 193 ARG A O 1
ATOM 1536 N N . ASN A 1 194 ? -1.409 6.259 18.291 1.00 95.94 194 ASN A N 1
ATOM 1537 C CA . ASN A 1 194 ? -2.658 6.252 19.049 1.00 95.94 194 ASN A CA 1
ATOM 1538 C C . ASN A 1 194 ? -3.573 7.432 18.681 1.00 95.94 194 ASN A C 1
ATOM 1540 O O . ASN A 1 194 ? -4.112 8.116 19.551 1.00 95.94 194 ASN A O 1
ATOM 1544 N N . ASP A 1 195 ? -3.688 7.730 17.384 1.00 97.56 195 ASP A N 1
ATOM 1545 C CA . ASP A 1 195 ? -4.576 8.784 16.904 1.00 97.56 195 ASP A CA 1
ATOM 1546 C C . ASP A 1 195 ? -6.034 8.425 17.218 1.00 97.56 195 ASP A C 1
ATOM 1548 O O . ASP A 1 195 ? -6.599 7.503 16.624 1.00 97.56 195 ASP A O 1
ATOM 1552 N N . SER A 1 196 ? -6.644 9.158 18.152 1.00 97.31 196 SER A N 1
ATOM 1553 C CA . SER A 1 196 ? -8.006 8.881 18.608 1.00 97.31 196 SER A CA 1
ATOM 1554 C C . SER A 1 196 ? -9.031 8.986 17.483 1.00 97.31 196 SER A C 1
ATOM 1556 O O . SER A 1 196 ? -9.986 8.222 17.477 1.00 97.31 196 SER A O 1
ATOM 1558 N N . VAL A 1 197 ? -8.824 9.858 16.488 1.00 98.12 197 VAL A N 1
ATOM 1559 C CA . VAL A 1 197 ? -9.762 10.014 15.366 1.00 98.12 197 VAL A CA 1
ATOM 1560 C C . VAL A 1 197 ? -9.762 8.768 14.486 1.00 98.12 197 VAL A C 1
ATOM 1562 O O . VAL A 1 197 ? -10.824 8.335 14.041 1.00 98.12 197 VAL A O 1
ATOM 1565 N N . ILE A 1 198 ? -8.586 8.177 14.255 1.00 98.25 198 ILE A N 1
ATOM 1566 C CA . ILE A 1 198 ? -8.462 6.910 13.527 1.00 98.25 198 ILE A CA 1
ATOM 1567 C C . ILE A 1 198 ? -9.077 5.792 14.363 1.00 98.25 198 ILE A C 1
ATOM 1569 O O . ILE A 1 198 ? -9.987 5.108 13.906 1.00 98.25 198 ILE A O 1
ATOM 1573 N N . ILE A 1 199 ? -8.617 5.637 15.600 1.00 97.75 199 ILE A N 1
ATOM 1574 C CA . ILE A 1 199 ? -9.033 4.556 16.489 1.00 97.75 199 ILE A CA 1
ATOM 1575 C C . ILE A 1 199 ? -10.562 4.544 16.674 1.00 97.75 199 ILE A C 1
ATOM 1577 O O . ILE A 1 199 ? -11.194 3.504 16.485 1.00 97.75 199 ILE A O 1
ATOM 1581 N N . ASP A 1 200 ? -11.173 5.686 17.000 1.00 97.75 200 ASP A N 1
ATOM 1582 C CA . ASP A 1 200 ? -12.623 5.807 17.206 1.00 97.75 200 ASP A CA 1
ATOM 1583 C C . ASP A 1 200 ? -13.413 5.470 15.944 1.00 97.75 200 ASP A C 1
ATOM 1585 O O . ASP A 1 200 ? -14.484 4.868 16.020 1.00 97.75 200 ASP A O 1
ATOM 1589 N N . ALA A 1 201 ? -12.871 5.798 14.773 1.00 97.88 201 ALA A N 1
ATOM 1590 C CA . ALA A 1 201 ? -13.502 5.446 13.518 1.00 97.88 201 ALA A CA 1
ATOM 1591 C C . ALA A 1 201 ? -13.445 3.949 13.227 1.00 97.88 201 ALA A C 1
ATOM 1593 O O . ALA A 1 201 ? -14.453 3.394 12.801 1.00 97.88 201 ALA A O 1
ATOM 1594 N N . PHE A 1 202 ? -12.324 3.276 13.493 1.00 97.62 202 PHE A N 1
ATOM 1595 C CA . PHE A 1 202 ? -12.259 1.821 13.336 1.00 97.62 202 PHE A CA 1
ATOM 1596 C C . PHE A 1 202 ? -13.263 1.128 14.262 1.00 97.62 202 PHE A C 1
ATOM 1598 O O . PHE A 1 202 ? -14.030 0.282 13.818 1.00 97.62 202 PHE A O 1
ATOM 1605 N N . LYS A 1 203 ? -13.354 1.571 15.517 1.00 95.38 203 LYS A N 1
ATOM 1606 C CA . LYS A 1 203 ? -14.316 1.042 16.499 1.00 95.38 203 LYS A CA 1
ATOM 1607 C C . LYS A 1 203 ? -15.771 1.239 16.098 1.00 95.38 203 LYS A C 1
ATOM 1609 O O . LYS A 1 203 ? -16.614 0.418 16.436 1.00 95.38 203 LYS A O 1
ATOM 1614 N N . ALA A 1 204 ? -16.072 2.362 15.456 1.00 96.62 204 ALA A N 1
ATOM 1615 C CA . ALA A 1 204 ? -17.427 2.682 15.037 1.00 96.62 204 ALA A CA 1
ATOM 1616 C C . ALA A 1 204 ? -17.872 1.884 13.803 1.00 96.62 204 ALA A C 1
ATOM 1618 O O . ALA A 1 204 ? -19.074 1.753 13.594 1.00 96.62 204 ALA A O 1
ATOM 1619 N N . ASN A 1 205 ? -16.932 1.388 12.988 1.00 96.69 205 ASN A N 1
ATOM 1620 C CA . ASN A 1 205 ? -17.239 0.795 11.683 1.00 96.69 205 ASN A CA 1
ATOM 1621 C C . ASN A 1 205 ? -16.876 -0.691 11.564 1.00 96.69 205 ASN A C 1
ATOM 1623 O O . ASN A 1 205 ? -17.402 -1.348 10.674 1.00 96.69 205 ASN A O 1
ATOM 1627 N N . PHE A 1 206 ? -16.031 -1.233 12.445 1.00 96.00 206 PHE A N 1
ATOM 1628 C CA . PHE A 1 206 ? -15.604 -2.633 12.404 1.00 96.00 206 PHE A CA 1
ATOM 1629 C C . PHE A 1 206 ? -15.845 -3.333 13.738 1.00 96.00 206 PHE A C 1
ATOM 1631 O O . PHE A 1 206 ? -15.713 -2.750 14.818 1.00 96.00 206 PHE A O 1
ATOM 1638 N N . SER A 1 207 ? -16.169 -4.621 13.673 1.00 93.25 207 SER A N 1
ATOM 1639 C CA . SER A 1 207 ? -16.323 -5.455 14.858 1.00 93.25 207 SER A CA 1
ATOM 1640 C C . SER A 1 207 ? -14.979 -5.724 15.541 1.00 93.25 207 SER A C 1
ATOM 1642 O O . SER A 1 207 ? -13.912 -5.741 14.923 1.00 93.25 207 SER A O 1
ATOM 1644 N N . GLY A 1 208 ? -15.030 -6.033 16.840 1.00 89.56 208 GLY A N 1
ATOM 1645 C CA . GLY A 1 208 ? -13.842 -6.457 17.586 1.00 89.56 208 GLY A CA 1
ATOM 1646 C C . GLY A 1 208 ? -13.154 -7.680 16.971 1.00 89.56 208 GLY A C 1
ATOM 1647 O O . GLY A 1 208 ? -11.931 -7.758 16.983 1.00 89.56 208 GLY A O 1
ATOM 1648 N N . LYS A 1 209 ? -13.922 -8.608 16.380 1.00 88.50 209 LYS A N 1
ATOM 1649 C CA . LYS A 1 209 ? -13.382 -9.802 15.714 1.00 88.50 209 LYS A CA 1
ATOM 1650 C C . LYS A 1 209 ? -12.593 -9.445 14.454 1.00 88.50 209 LYS A C 1
ATOM 1652 O O . LYS A 1 209 ? -11.535 -10.021 14.230 1.00 88.50 209 LYS A O 1
ATOM 1657 N N . GLU A 1 210 ? -13.086 -8.505 13.650 1.00 89.06 210 GLU A N 1
ATOM 1658 C CA . GLU A 1 210 ? -12.370 -8.024 12.463 1.00 89.06 210 GLU A CA 1
ATOM 1659 C C . GLU A 1 210 ? -11.073 -7.321 12.850 1.00 89.06 210 GLU A C 1
ATOM 1661 O O . GLU A 1 210 ? -10.025 -7.630 12.294 1.00 89.06 210 GLU A O 1
ATOM 1666 N N . MET A 1 211 ? -11.113 -6.441 13.854 1.00 88.81 211 MET A N 1
ATOM 1667 C CA . MET A 1 211 ? -9.918 -5.737 14.329 1.00 88.81 211 MET A CA 1
ATOM 1668 C C . MET A 1 211 ? -8.860 -6.691 14.904 1.00 88.81 211 MET A C 1
ATOM 1670 O O . MET A 1 211 ? -7.672 -6.483 14.681 1.00 88.81 211 MET A O 1
ATOM 1674 N N . LEU A 1 212 ? -9.275 -7.764 15.585 1.00 86.06 212 LEU A N 1
ATOM 1675 C CA . LEU A 1 212 ? -8.366 -8.790 16.112 1.00 86.06 212 LEU A CA 1
ATOM 1676 C C . LEU A 1 212 ? -7.831 -9.753 15.038 1.00 86.06 212 LEU A C 1
ATOM 1678 O O . LEU A 1 212 ? -6.819 -10.407 15.268 1.00 86.06 212 LEU A O 1
ATOM 1682 N N . ARG A 1 213 ? -8.475 -9.857 13.865 1.00 82.75 213 ARG A N 1
ATOM 1683 C CA . ARG A 1 213 ? -7.974 -10.687 12.750 1.00 82.75 213 ARG A CA 1
ATOM 1684 C C . ARG A 1 213 ? -6.636 -10.165 12.216 1.00 82.75 213 ARG A C 1
ATOM 1686 O O . ARG A 1 213 ? -5.818 -10.954 11.750 1.00 82.75 213 ARG A O 1
ATOM 1693 N N . TYR A 1 214 ? -6.424 -8.853 12.273 1.00 74.50 214 TYR A N 1
ATOM 1694 C CA . TYR A 1 214 ? -5.226 -8.192 11.765 1.00 74.50 214 TYR A CA 1
ATOM 1695 C C . TYR A 1 214 ? -4.212 -7.957 12.893 1.00 74.50 214 TYR A C 1
ATOM 1697 O O . TYR A 1 214 ? -3.986 -6.828 13.322 1.00 74.50 214 TYR A O 1
ATOM 1705 N N . ASP A 1 215 ? -3.593 -9.037 13.374 1.00 70.62 215 ASP A N 1
ATOM 1706 C CA . ASP A 1 215 ? -2.409 -8.970 14.238 1.00 70.62 215 ASP A CA 1
ATOM 1707 C C . ASP A 1 215 ? -1.132 -8.788 13.392 1.00 70.62 215 ASP A C 1
ATOM 1709 O O . ASP A 1 215 ? -1.000 -9.319 12.285 1.00 70.62 215 ASP A O 1
ATOM 1713 N N . LEU A 1 216 ? -0.144 -8.073 13.927 1.00 61.31 216 LEU A N 1
ATOM 1714 C CA . LEU A 1 216 ? 1.187 -7.968 13.334 1.00 61.31 216 LEU A CA 1
ATOM 1715 C C . LEU A 1 216 ? 1.871 -9.317 13.126 1.00 61.31 216 LEU A C 1
ATOM 1717 O O . LEU A 1 216 ? 2.661 -9.443 12.194 1.00 61.31 216 LEU A O 1
ATOM 1721 N N . GLY A 1 217 ? 1.588 -10.317 13.968 1.00 58.19 217 GLY A N 1
ATOM 1722 C CA . GLY A 1 217 ? 2.090 -11.677 13.768 1.00 58.19 217 GLY A CA 1
ATOM 1723 C C . GLY A 1 217 ? 1.667 -12.272 12.416 1.00 58.19 217 GLY A C 1
ATOM 1724 O O . GLY A 1 217 ? 2.397 -13.081 11.837 1.00 58.19 217 GLY A O 1
ATOM 1725 N N . ALA A 1 218 ? 0.530 -11.821 11.870 1.00 53.00 218 ALA A N 1
ATOM 1726 C CA . ALA A 1 218 ? 0.056 -12.167 10.531 1.00 53.00 218 ALA A CA 1
ATOM 1727 C C . ALA A 1 218 ? 0.693 -11.298 9.427 1.00 53.00 218 ALA A C 1
ATOM 1729 O O . ALA A 1 218 ? 0.912 -11.778 8.313 1.00 53.00 218 ALA A O 1
ATOM 1730 N N . LEU A 1 219 ? 1.062 -10.050 9.732 1.00 56.94 219 LEU A N 1
ATOM 1731 C CA . LEU A 1 219 ? 1.799 -9.144 8.844 1.00 56.94 219 LEU A CA 1
ATOM 1732 C C . LEU A 1 219 ? 3.303 -9.443 8.922 1.00 56.94 219 LEU A C 1
ATOM 1734 O O . LEU A 1 219 ? 4.080 -8.678 9.491 1.00 56.94 219 LEU A O 1
ATOM 1738 N N . LYS A 1 220 ? 3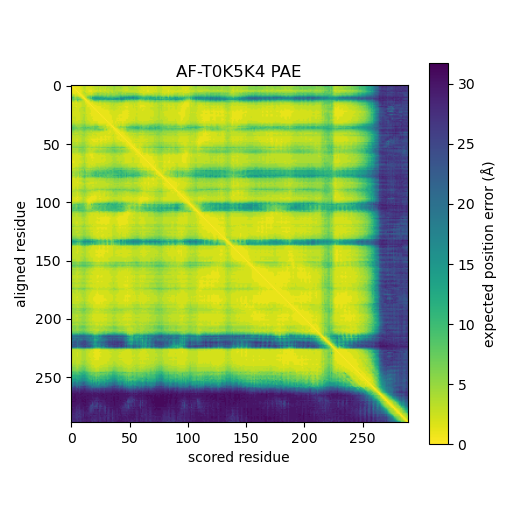.727 -10.590 8.373 1.00 54.09 220 LYS A N 1
ATOM 1739 C CA . LYS A 1 220 ? 5.142 -10.996 8.347 1.00 54.09 220 LYS A CA 1
ATOM 1740 C C . LYS A 1 220 ? 6.011 -9.892 7.739 1.00 54.09 220 LYS A C 1
ATOM 1742 O O . LYS A 1 220 ? 6.031 -9.718 6.526 1.00 54.09 220 LYS A O 1
ATOM 1747 N N . SER A 1 221 ? 6.710 -9.194 8.635 1.00 46.47 221 SER A N 1
ATOM 1748 C CA . SER A 1 221 ? 7.743 -8.175 8.442 1.00 46.47 221 SER A CA 1
ATOM 1749 C C . SER A 1 221 ? 8.212 -8.018 6.992 1.00 46.47 221 SER A C 1
ATOM 1751 O O . SER A 1 221 ? 9.125 -8.698 6.515 1.00 46.47 221 SER A O 1
ATOM 1753 N N . PHE A 1 222 ? 7.582 -7.076 6.291 1.00 51.66 222 PHE A N 1
ATOM 1754 C CA . PHE A 1 222 ? 8.187 -6.417 5.142 1.00 51.66 222 PHE A CA 1
ATOM 1755 C C . PHE A 1 222 ? 9.453 -5.737 5.668 1.00 51.66 222 PHE A C 1
ATOM 1757 O O . PHE A 1 222 ? 9.399 -5.131 6.727 1.00 51.66 222 PHE A O 1
ATOM 1764 N N . SER A 1 223 ? 10.604 -5.827 4.998 1.00 50.19 223 SER A N 1
ATOM 1765 C CA . SER A 1 223 ? 11.811 -5.112 5.449 1.00 50.19 223 SER A CA 1
ATOM 1766 C C . SER A 1 223 ? 11.498 -3.608 5.589 1.00 50.19 223 SER A C 1
ATOM 1768 O O . SER A 1 223 ? 11.416 -2.882 4.597 1.00 50.19 223 SER A O 1
ATOM 1770 N N . HIS A 1 224 ? 11.253 -3.170 6.831 1.00 53.34 224 HIS A N 1
ATOM 1771 C CA . HIS A 1 224 ? 10.567 -1.913 7.168 1.00 53.34 224 HIS A CA 1
ATOM 1772 C C . HIS A 1 224 ? 11.411 -0.667 6.904 1.00 53.34 224 HIS A C 1
ATOM 1774 O O . HIS A 1 224 ? 10.924 0.456 6.990 1.00 53.34 224 HIS A O 1
ATOM 1780 N N . GLU A 1 225 ? 12.691 -0.836 6.585 1.00 53.41 225 GLU A N 1
ATOM 1781 C CA . GLU A 1 225 ? 13.669 0.244 6.692 1.00 53.41 225 GLU A CA 1
ATOM 1782 C C . GLU A 1 225 ? 13.497 1.360 5.647 1.00 53.41 225 GLU A C 1
ATOM 1784 O O . GLU A 1 225 ? 14.256 2.328 5.670 1.00 53.41 225 GLU A O 1
ATOM 1789 N N . LYS A 1 226 ? 12.556 1.253 4.691 1.00 69.44 226 LYS A N 1
ATOM 1790 C CA . LYS A 1 226 ? 12.530 2.165 3.527 1.00 69.44 226 LYS A CA 1
ATOM 1791 C C . LYS A 1 226 ? 11.170 2.583 2.971 1.00 69.44 226 LYS A C 1
ATOM 1793 O O . LYS A 1 226 ? 11.158 3.414 2.064 1.00 69.44 226 LYS A O 1
ATOM 1798 N N . LEU A 1 227 ? 10.051 2.045 3.456 1.00 88.81 227 LEU A N 1
ATOM 1799 C CA . LEU A 1 227 ? 8.722 2.361 2.910 1.00 88.81 227 LEU A CA 1
ATOM 1800 C C . LEU A 1 227 ? 7.870 3.047 3.985 1.00 88.81 227 LEU A C 1
ATOM 1802 O O . LEU A 1 227 ? 7.237 2.354 4.785 1.00 88.81 227 LEU A O 1
ATOM 1806 N N . PRO A 1 228 ? 7.866 4.390 4.047 1.00 93.25 228 PRO A N 1
ATOM 1807 C CA . PRO A 1 228 ? 7.216 5.109 5.137 1.00 93.25 228 PRO A CA 1
ATOM 1808 C C . PRO A 1 228 ? 5.703 4.845 5.202 1.00 93.25 228 PRO A C 1
ATOM 1810 O O . PRO A 1 228 ? 5.158 4.714 6.294 1.00 93.25 228 PRO A O 1
ATOM 1813 N N . GLU A 1 229 ? 5.040 4.667 4.059 1.00 94.31 229 GLU A N 1
ATOM 1814 C CA . GLU A 1 229 ? 3.614 4.340 3.978 1.00 94.31 229 GLU A CA 1
ATOM 1815 C C . GLU A 1 229 ? 3.266 2.929 4.480 1.00 94.31 229 GLU A C 1
ATOM 1817 O O . GLU A 1 229 ? 2.202 2.729 5.067 1.00 94.31 229 GLU A O 1
ATOM 1822 N N . VAL A 1 230 ? 4.166 1.957 4.297 1.00 92.00 230 VAL A N 1
ATOM 1823 C CA . VAL A 1 230 ? 3.970 0.573 4.764 1.00 92.00 230 VAL A CA 1
ATOM 1824 C C . VAL A 1 230 ? 4.199 0.509 6.269 1.00 92.00 230 VAL A C 1
ATOM 1826 O O . VAL A 1 230 ? 3.386 -0.042 7.004 1.00 92.00 230 VAL A O 1
ATOM 1829 N N . TYR A 1 231 ? 5.252 1.174 6.746 1.00 91.38 231 TYR A N 1
ATOM 1830 C CA . TYR A 1 231 ? 5.502 1.313 8.176 1.00 91.38 231 TYR A CA 1
ATOM 1831 C C . TYR A 1 231 ? 4.338 2.017 8.887 1.00 91.38 231 TYR A C 1
ATOM 1833 O O . TYR A 1 231 ? 3.884 1.588 9.945 1.00 91.38 231 TYR A O 1
ATOM 1841 N N . GLN A 1 232 ? 3.805 3.088 8.295 1.00 94.31 232 GLN A N 1
ATOM 1842 C CA . GLN A 1 232 ? 2.662 3.796 8.857 1.00 94.31 232 GLN A CA 1
ATOM 1843 C C . GLN A 1 232 ? 1.390 2.937 8.885 1.00 94.31 232 GLN A C 1
ATOM 1845 O O . GLN A 1 232 ? 0.627 3.034 9.848 1.00 94.31 232 GLN A O 1
ATOM 1850 N N . PHE A 1 233 ? 1.169 2.100 7.868 1.00 94.38 233 PHE A N 1
ATOM 1851 C CA . PHE A 1 233 ? 0.066 1.139 7.839 1.00 94.38 233 PHE A CA 1
ATOM 1852 C C . PHE A 1 233 ? 0.161 0.170 9.021 1.00 94.38 233 PHE A C 1
ATOM 1854 O O . PHE A 1 233 ? -0.781 0.064 9.802 1.00 94.38 233 PHE A O 1
ATOM 1861 N N . GLU A 1 234 ? 1.324 -0.449 9.228 1.00 91.06 234 GLU A N 1
ATOM 1862 C CA . GLU A 1 234 ? 1.557 -1.350 10.363 1.00 91.06 234 GLU A CA 1
ATOM 1863 C C . GLU A 1 234 ? 1.332 -0.650 11.699 1.00 91.06 234 GLU A C 1
ATOM 1865 O O . GLU A 1 234 ? 0.761 -1.226 12.621 1.00 91.06 234 GLU A O 1
ATOM 1870 N N . LYS A 1 235 ? 1.750 0.614 11.807 1.00 92.31 235 LYS A N 1
ATOM 1871 C CA . LYS A 1 235 ? 1.506 1.430 12.994 1.00 92.31 235 LYS A CA 1
ATOM 1872 C C . LYS A 1 235 ? 0.014 1.653 13.245 1.00 92.31 235 LYS A C 1
ATOM 1874 O O . LYS A 1 235 ? -0.420 1.500 14.385 1.00 92.31 235 LYS A O 1
ATOM 1879 N N . ILE A 1 236 ? -0.773 1.954 12.218 1.00 95.38 236 ILE A N 1
ATOM 1880 C CA . ILE A 1 236 ? -2.227 2.097 12.364 1.00 95.38 236 ILE A CA 1
ATOM 1881 C C . ILE A 1 236 ? -2.858 0.773 12.810 1.00 95.38 236 ILE A C 1
ATOM 1883 O O . ILE A 1 236 ? -3.604 0.766 13.786 1.00 95.38 236 ILE A O 1
ATOM 1887 N N . ILE A 1 237 ? -2.509 -0.343 12.161 1.00 93.69 237 ILE A N 1
ATOM 1888 C CA . ILE A 1 237 ? -3.018 -1.673 12.527 1.00 93.69 237 ILE A CA 1
ATOM 1889 C C . ILE A 1 237 ? -2.651 -2.026 13.976 1.00 93.69 237 ILE A C 1
ATOM 1891 O O . ILE A 1 237 ? -3.514 -2.453 14.736 1.00 93.69 237 ILE A O 1
ATOM 1895 N N . GLN A 1 238 ? -1.409 -1.757 14.392 1.00 91.69 238 GLN A N 1
ATOM 1896 C CA . GLN A 1 238 ? -0.956 -1.928 15.778 1.00 91.69 238 GLN A CA 1
ATOM 1897 C C . GLN A 1 238 ? -1.809 -1.160 16.777 1.00 91.69 238 GLN A C 1
ATOM 1899 O O . GLN A 1 238 ? -2.228 -1.727 17.778 1.00 91.69 238 GLN A O 1
ATOM 1904 N N . ASP A 1 239 ? -2.043 0.126 16.522 1.00 94.25 239 ASP A N 1
ATOM 1905 C CA . ASP A 1 239 ? -2.762 0.985 17.463 1.00 94.25 239 ASP A CA 1
ATOM 1906 C C . ASP A 1 239 ? -4.223 0.540 17.607 1.00 94.25 239 ASP A C 1
ATOM 1908 O O . ASP A 1 239 ? -4.742 0.468 18.721 1.00 94.25 239 ASP A O 1
ATOM 1912 N N . VAL A 1 240 ? -4.863 0.166 16.495 1.00 94.25 240 VAL A N 1
ATOM 1913 C CA . VAL A 1 240 ? -6.231 -0.373 16.489 1.00 94.25 240 VAL A CA 1
ATOM 1914 C C . VAL A 1 240 ? -6.299 -1.714 17.228 1.00 94.25 240 VAL A C 1
ATOM 1916 O O . VAL A 1 240 ? -7.172 -1.905 18.076 1.00 94.25 240 VAL A O 1
ATOM 1919 N N . HIS A 1 241 ? -5.365 -2.626 16.952 1.00 91.69 241 HIS A N 1
ATOM 1920 C CA . HIS A 1 241 ? -5.317 -3.943 17.583 1.00 91.69 241 HIS A CA 1
ATOM 1921 C C . HIS A 1 241 ? -5.055 -3.845 19.094 1.00 91.69 241 HIS A C 1
ATOM 1923 O O . HIS A 1 241 ? -5.793 -4.420 19.894 1.00 91.69 241 HIS A O 1
ATOM 1929 N N . SER A 1 242 ? -4.039 -3.082 19.511 1.00 91.19 242 SER A N 1
ATOM 1930 C CA . SER A 1 242 ? -3.683 -2.910 20.925 1.00 91.19 242 SER A CA 1
ATOM 1931 C C . SER A 1 242 ? -4.814 -2.285 21.743 1.00 91.19 242 SER A C 1
ATOM 1933 O O . SER A 1 242 ? -5.085 -2.733 22.861 1.00 91.19 242 SER A O 1
ATOM 1935 N N . ASP A 1 243 ? -5.504 -1.282 21.196 1.00 93.19 243 ASP A N 1
ATOM 1936 C CA . ASP A 1 243 ? -6.667 -0.689 21.855 1.00 93.19 243 ASP A CA 1
ATOM 1937 C C . ASP A 1 243 ? -7.796 -1.721 22.035 1.00 93.19 243 ASP A C 1
ATOM 1939 O O . ASP A 1 243 ? -8.341 -1.868 23.134 1.00 93.19 243 ASP A O 1
ATOM 1943 N N . GLN A 1 244 ? -8.085 -2.510 20.997 1.00 91.56 244 GLN A N 1
ATOM 1944 C CA . GLN A 1 244 ? -9.104 -3.553 21.069 1.00 91.56 244 GLN A CA 1
ATOM 1945 C C . GLN A 1 244 ? -8.752 -4.653 22.086 1.00 91.56 244 GLN A C 1
ATOM 1947 O O . GLN A 1 244 ? -9.632 -5.093 22.830 1.00 91.56 244 GLN A O 1
ATOM 1952 N N . CYS A 1 245 ? -7.485 -5.069 22.173 1.00 88.25 245 CYS A N 1
ATOM 1953 C CA . CYS A 1 245 ? -7.021 -6.009 23.198 1.00 88.25 245 CYS A CA 1
ATOM 1954 C C . CYS A 1 245 ? -7.212 -5.454 24.614 1.00 88.25 245 CYS A C 1
ATOM 1956 O O . CYS A 1 245 ? -7.709 -6.163 25.488 1.00 88.25 245 CYS A O 1
ATOM 1958 N N . THR A 1 246 ? -6.858 -4.184 24.829 1.00 89.56 246 THR A N 1
ATOM 1959 C CA . THR A 1 246 ? -6.977 -3.525 26.140 1.00 89.56 246 THR A CA 1
ATOM 1960 C C . THR A 1 246 ? -8.432 -3.514 26.598 1.00 89.56 246 THR A C 1
ATOM 1962 O O . THR A 1 246 ? -8.749 -3.913 27.713 1.00 89.56 246 THR A O 1
ATOM 1965 N N . ARG A 1 247 ? -9.355 -3.186 25.694 1.00 86.75 247 ARG A N 1
ATOM 1966 C CA . ARG A 1 247 ? -10.794 -3.192 25.984 1.00 86.75 247 ARG A CA 1
ATOM 1967 C C . ARG A 1 247 ? -11.361 -4.571 26.257 1.00 86.75 247 ARG A C 1
ATOM 1969 O O . ARG A 1 247 ? -12.225 -4.718 27.121 1.00 86.75 247 ARG A O 1
ATOM 1976 N N . ALA A 1 248 ? -10.918 -5.573 25.500 1.00 85.81 248 ALA A N 1
ATOM 1977 C CA . ALA A 1 248 ? -11.325 -6.949 25.743 1.00 85.81 248 ALA A CA 1
ATOM 1978 C C . ALA A 1 248 ? -10.907 -7.380 27.157 1.00 85.81 248 ALA A C 1
ATOM 1980 O O . ALA A 1 248 ? -11.720 -7.950 27.885 1.00 85.81 248 ALA A O 1
ATOM 1981 N N . LEU A 1 249 ? -9.686 -7.025 27.574 1.00 87.00 249 LEU A N 1
ATOM 1982 C CA . LEU A 1 249 ? -9.185 -7.272 28.924 1.00 87.00 249 LEU A CA 1
ATOM 1983 C C . LEU A 1 249 ? -10.010 -6.529 29.987 1.00 87.00 249 LEU A C 1
ATOM 1985 O O . LEU A 1 249 ? -10.481 -7.158 30.933 1.00 87.00 249 LEU A O 1
ATOM 1989 N N . ASP A 1 250 ? -10.252 -5.229 29.809 1.00 88.81 250 ASP A N 1
ATOM 1990 C CA . ASP A 1 250 ? -11.039 -4.413 30.745 1.00 88.81 250 ASP A CA 1
ATOM 1991 C C . ASP A 1 250 ? -12.460 -4.964 30.926 1.00 88.81 250 ASP A C 1
ATOM 1993 O O . ASP A 1 250 ? -12.980 -5.030 32.042 1.00 88.81 250 ASP A O 1
ATOM 1997 N N . SER A 1 251 ? -13.085 -5.426 29.839 1.00 85.94 251 SER A N 1
ATOM 1998 C CA . SER A 1 251 ? -14.407 -6.057 29.875 1.00 85.94 251 SER A CA 1
ATOM 1999 C C . SER A 1 251 ? -14.402 -7.370 30.663 1.00 85.94 251 SER A C 1
ATOM 2001 O O . SER A 1 251 ? -15.353 -7.654 31.401 1.00 85.94 251 SER A O 1
ATOM 2003 N N . VAL A 1 252 ? -13.346 -8.178 30.528 1.00 88.12 252 VAL A N 1
ATOM 2004 C CA . VAL A 1 252 ? -13.177 -9.420 31.297 1.00 88.12 252 VAL A CA 1
ATOM 2005 C C . VAL A 1 252 ? -12.975 -9.098 32.775 1.00 88.12 252 VAL A C 1
ATOM 2007 O O . VAL A 1 252 ? -13.683 -9.652 33.614 1.00 88.12 252 VAL A O 1
ATOM 2010 N N . ILE A 1 253 ? -12.090 -8.153 33.104 1.00 87.31 253 ILE A N 1
ATOM 2011 C CA . ILE A 1 253 ? -11.836 -7.721 34.486 1.00 87.31 253 ILE A CA 1
ATOM 2012 C C . ILE A 1 253 ? -13.126 -7.204 35.131 1.00 87.31 253 ILE A C 1
ATOM 2014 O O . ILE A 1 253 ? -13.488 -7.643 36.224 1.00 87.31 253 ILE A O 1
ATOM 2018 N N . ALA A 1 254 ? -13.869 -6.333 34.443 1.00 84.88 254 ALA A N 1
ATOM 2019 C CA . ALA A 1 254 ? -15.131 -5.794 34.941 1.00 84.88 254 ALA A CA 1
ATOM 2020 C C . ALA A 1 254 ? -16.187 -6.888 35.172 1.00 84.88 254 ALA A C 1
ATOM 2022 O O . ALA A 1 254 ? -16.947 -6.827 36.141 1.00 84.88 254 ALA A O 1
ATOM 2023 N N . SER A 1 255 ? -16.233 -7.903 34.306 1.00 85.94 255 SER A N 1
ATOM 2024 C CA . SER A 1 255 ? -17.144 -9.044 34.455 1.00 85.94 255 SER A CA 1
ATOM 2025 C C . SER A 1 255 ? -16.766 -9.911 35.658 1.00 85.94 255 SER A C 1
ATOM 2027 O O . SER A 1 255 ? -17.633 -10.253 36.462 1.00 85.94 255 SER A O 1
ATOM 2029 N N . THR A 1 256 ? -15.475 -10.188 35.848 1.00 82.56 256 THR A N 1
ATOM 2030 C CA . THR A 1 256 ? -14.955 -10.924 37.011 1.00 82.56 256 THR A CA 1
ATOM 2031 C C . THR A 1 256 ? -15.230 -10.179 38.319 1.00 82.56 256 THR A C 1
ATOM 2033 O O . THR A 1 256 ? -15.694 -10.781 39.288 1.00 82.56 256 THR A O 1
ATOM 2036 N N . MET A 1 257 ? -15.035 -8.856 38.345 1.00 81.06 257 MET A N 1
ATOM 2037 C CA . MET A 1 257 ? -15.353 -8.028 39.513 1.00 81.06 257 MET A CA 1
ATOM 2038 C C . MET A 1 257 ? -16.849 -8.072 39.853 1.00 81.06 257 MET A C 1
ATOM 2040 O O . MET A 1 257 ? -17.210 -8.261 41.016 1.00 81.06 257 MET A O 1
ATOM 2044 N N . LYS A 1 258 ? -17.737 -7.983 38.853 1.00 79.00 258 LYS A N 1
ATOM 2045 C CA . LYS A 1 258 ? -19.192 -8.116 39.061 1.00 79.00 258 LYS A CA 1
ATOM 2046 C C . LYS A 1 258 ? -19.578 -9.483 39.627 1.00 79.00 258 LYS A C 1
ATOM 2048 O O . LYS A 1 258 ? -20.393 -9.540 40.546 1.00 79.00 258 LYS A O 1
ATOM 2053 N N . LEU A 1 259 ? -18.969 -10.563 39.134 1.00 73.94 259 LEU A N 1
ATOM 2054 C CA . LEU A 1 259 ? -19.199 -11.913 39.657 1.00 73.94 259 LEU A CA 1
ATOM 2055 C C . LEU A 1 259 ? -18.767 -12.024 41.127 1.00 73.94 259 LEU A C 1
ATOM 2057 O O . LEU A 1 259 ? -19.545 -12.509 41.946 1.00 73.94 259 LEU A O 1
ATOM 2061 N N . SER A 1 260 ? -17.598 -11.478 41.482 1.00 69.56 260 SER A N 1
ATOM 2062 C CA . SER A 1 260 ? -17.087 -11.492 42.863 1.00 69.56 260 SER A CA 1
ATOM 2063 C C . SER A 1 260 ? -17.940 -10.689 43.860 1.00 69.56 260 SER A C 1
ATOM 2065 O O . SER A 1 260 ? -18.044 -11.057 45.030 1.00 69.56 260 SER A O 1
ATOM 2067 N N . LEU A 1 261 ? -18.606 -9.625 43.395 1.00 59.84 261 LEU A N 1
ATOM 2068 C CA . LEU A 1 261 ? -19.527 -8.818 44.203 1.00 59.84 261 LEU A CA 1
ATOM 2069 C C . LEU A 1 261 ? -20.903 -9.486 44.350 1.00 59.84 261 LEU A C 1
ATOM 2071 O O . LEU A 1 261 ? -21.522 -9.388 45.405 1.00 59.84 261 LEU A O 1
ATOM 2075 N N . SER A 1 262 ? -21.370 -10.214 43.329 1.00 57.94 262 SER A N 1
ATOM 2076 C CA . SER A 1 262 ? -22.648 -10.943 43.378 1.00 57.94 262 SER A CA 1
ATOM 2077 C C . SER A 1 262 ? -22.627 -12.194 44.268 1.00 57.94 262 SER A C 1
ATOM 2079 O O . SER A 1 262 ? -23.680 -12.651 44.705 1.00 57.94 262 SER A O 1
ATOM 2081 N N . SER A 1 263 ? -21.441 -12.721 44.592 1.00 55.44 263 SER A N 1
ATOM 2082 C CA . SER A 1 263 ? -21.269 -13.825 45.548 1.00 55.44 263 SER A CA 1
ATOM 2083 C C . SER A 1 263 ? -21.303 -13.400 47.025 1.00 55.44 263 SER A C 1
ATOM 2085 O O . SER A 1 263 ? -21.167 -14.254 47.899 1.00 55.44 263 SER A O 1
ATOM 2087 N N . GLN A 1 264 ? -21.493 -12.111 47.340 1.00 50.62 264 GLN A N 1
ATOM 2088 C CA . GLN A 1 264 ? -21.618 -11.633 48.722 1.00 50.62 264 GLN A CA 1
ATOM 2089 C C . GLN A 1 264 ? -23.096 -11.497 49.144 1.00 50.62 264 GLN A C 1
ATOM 2091 O O . GLN A 1 264 ? -23.705 -10.439 49.021 1.00 50.62 264 GLN A O 1
ATOM 2096 N N . SER A 1 265 ? -23.662 -12.583 49.684 1.00 40.97 265 SER A N 1
ATOM 2097 C CA . SER A 1 265 ? -24.871 -12.599 50.533 1.00 40.97 265 SER A CA 1
ATOM 2098 C C . SER A 1 265 ? -24.472 -13.057 51.953 1.00 40.97 265 SER A C 1
ATOM 2100 O O . SER A 1 265 ? -23.473 -13.773 52.077 1.00 40.97 265 SER A O 1
ATOM 2102 N N . PRO A 1 266 ? -25.146 -12.633 53.046 1.00 51.38 266 PRO A N 1
ATOM 2103 C CA . PRO A 1 266 ? -24.569 -12.734 54.382 1.00 51.38 266 PRO A CA 1
ATOM 2104 C C . PRO A 1 266 ? -24.655 -14.140 55.005 1.00 51.38 266 PRO A C 1
ATOM 2106 O O . PRO A 1 266 ? -25.719 -14.740 55.100 1.00 51.38 266 PRO A O 1
ATOM 2109 N N . ALA A 1 267 ? -23.499 -14.549 55.541 1.00 44.16 267 ALA A N 1
ATOM 2110 C CA . ALA A 1 267 ? -23.240 -15.472 56.653 1.00 44.16 267 ALA A CA 1
ATOM 2111 C C . ALA A 1 267 ? -23.513 -16.986 56.499 1.00 44.16 267 ALA A C 1
ATOM 2113 O O . ALA A 1 267 ? -24.594 -17.486 56.787 1.00 44.16 267 ALA A O 1
ATOM 2114 N N . THR A 1 268 ? -22.429 -17.750 56.312 1.00 36.12 268 THR A N 1
ATOM 2115 C CA . THR A 1 268 ? -22.002 -18.834 57.234 1.00 36.12 268 THR A CA 1
ATOM 2116 C C . THR A 1 268 ? -20.489 -19.057 57.042 1.00 36.12 268 THR A C 1
ATOM 2118 O O . THR A 1 268 ? -20.034 -19.017 55.898 1.00 36.12 268 THR A O 1
ATOM 2121 N N . PRO A 1 269 ? -19.661 -19.247 58.092 1.00 42.00 269 PRO A N 1
ATOM 2122 C CA . PRO A 1 269 ? -18.216 -19.365 57.916 1.00 42.00 269 PRO A CA 1
ATOM 2123 C C . PRO A 1 269 ? -17.869 -20.753 57.368 1.00 42.00 269 PRO A C 1
ATOM 2125 O O . PRO A 1 269 ? -17.736 -21.721 58.115 1.00 42.00 269 PRO A O 1
ATOM 2128 N N . ALA A 1 270 ? -17.704 -20.856 56.052 1.00 38.22 270 ALA A N 1
ATOM 2129 C CA . ALA A 1 270 ? -17.043 -21.999 55.443 1.00 38.22 270 ALA A CA 1
ATOM 2130 C C . ALA A 1 270 ? -15.528 -21.763 55.482 1.00 38.22 270 ALA A C 1
ATOM 2132 O O . ALA A 1 270 ? -15.013 -20.814 54.892 1.00 38.22 270 ALA A O 1
ATOM 2133 N N . LYS A 1 271 ? -14.815 -22.631 56.204 1.00 41.59 271 LYS A N 1
ATOM 2134 C CA . LYS A 1 271 ? -13.354 -22.732 56.153 1.00 41.59 271 LYS A CA 1
ATOM 2135 C C . LYS A 1 271 ? -12.941 -23.009 54.707 1.00 41.59 271 LYS A C 1
ATOM 2137 O O . LYS A 1 271 ? -13.154 -24.116 54.222 1.00 41.59 271 LYS A O 1
ATOM 2142 N N . PHE A 1 272 ? -12.344 -22.027 54.041 1.00 32.16 272 PHE A N 1
ATOM 2143 C CA . PHE A 1 272 ? -11.637 -22.255 52.788 1.00 32.16 272 PHE A CA 1
ATOM 2144 C C . PHE A 1 272 ? -10.150 -22.429 53.099 1.00 32.16 272 PHE A C 1
ATOM 2146 O O . PHE A 1 272 ? -9.508 -21.546 53.664 1.00 32.16 272 PHE A O 1
ATOM 2153 N N . VAL A 1 273 ? -9.637 -23.614 52.782 1.00 33.28 273 VAL A N 1
ATOM 2154 C CA . VAL A 1 273 ? -8.212 -23.951 52.800 1.00 33.28 273 VAL A CA 1
ATOM 2155 C C . VAL A 1 273 ? -7.620 -23.461 51.473 1.00 33.28 273 VAL A C 1
ATOM 2157 O O . VAL A 1 273 ? -8.220 -23.734 50.431 1.00 33.28 273 VAL A O 1
ATOM 2160 N N . PRO A 1 274 ? -6.483 -22.746 51.456 1.00 28.48 274 PRO A N 1
ATOM 2161 C CA . PRO A 1 274 ? -5.836 -22.383 50.206 1.00 28.48 274 PRO A CA 1
ATOM 2162 C C . PRO A 1 274 ? -5.160 -23.626 49.619 1.00 28.48 274 PRO A C 1
ATOM 2164 O O . PRO A 1 274 ? -4.300 -24.228 50.258 1.00 28.48 274 PRO A O 1
ATOM 2167 N N . LEU A 1 275 ? -5.529 -24.008 48.396 1.00 25.47 275 LEU A N 1
ATOM 2168 C CA . LEU A 1 275 ? -4.690 -24.875 47.572 1.00 25.47 275 LEU A CA 1
ATOM 2169 C C . LEU A 1 275 ? -3.759 -23.978 46.760 1.00 25.47 275 LEU A C 1
ATOM 2171 O O . LEU A 1 275 ? -4.136 -23.400 45.744 1.00 25.47 275 LEU A O 1
ATOM 2175 N N . ILE A 1 276 ? -2.545 -23.837 47.286 1.00 29.59 276 ILE A N 1
ATOM 2176 C CA . ILE A 1 276 ? -1.370 -23.367 46.563 1.00 29.59 276 ILE A CA 1
ATOM 2177 C C . ILE A 1 276 ? -0.960 -24.509 45.632 1.00 29.59 276 ILE A C 1
ATOM 2179 O O . ILE A 1 276 ? -0.649 -25.594 46.114 1.00 29.59 276 ILE A O 1
ATOM 2183 N N . ASN A 1 277 ? -0.930 -24.262 44.324 1.00 24.23 277 ASN A N 1
ATOM 2184 C CA . ASN A 1 277 ? -0.061 -25.017 43.429 1.00 24.23 277 ASN A CA 1
ATOM 2185 C C . ASN A 1 277 ? 1.072 -24.087 43.002 1.00 24.23 277 ASN A C 1
ATOM 2187 O O . ASN A 1 277 ? 0.935 -23.270 42.095 1.00 24.23 277 ASN A O 1
ATOM 2191 N N . TYR A 1 278 ? 2.160 -24.210 43.754 1.00 24.64 278 TYR A N 1
ATOM 2192 C CA . TYR A 1 278 ? 3.522 -23.892 43.361 1.00 24.64 278 TYR A CA 1
ATOM 2193 C C . TYR A 1 278 ? 4.054 -25.170 42.704 1.00 24.64 278 TYR A C 1
ATOM 2195 O O . TYR A 1 278 ? 4.014 -26.223 43.339 1.00 24.64 278 TYR A O 1
ATOM 2203 N N . ILE A 1 279 ? 4.530 -25.101 41.464 1.00 27.31 279 ILE A N 1
ATOM 2204 C CA . ILE A 1 279 ? 5.571 -26.018 40.996 1.00 27.31 279 ILE A CA 1
ATOM 2205 C C . ILE A 1 279 ? 6.679 -25.157 40.409 1.00 27.31 279 ILE A C 1
ATOM 2207 O O . ILE A 1 279 ? 6.421 -24.194 39.688 1.00 27.31 279 ILE A O 1
ATOM 2211 N N . ASP A 1 280 ? 7.871 -25.528 40.854 1.00 25.12 280 ASP A N 1
ATOM 2212 C CA . ASP A 1 280 ? 9.166 -24.892 40.736 1.00 25.12 280 ASP A CA 1
ATOM 2213 C C . ASP A 1 280 ? 9.614 -24.570 39.313 1.00 25.12 280 ASP A C 1
ATOM 2215 O O . ASP A 1 280 ? 9.290 -25.249 38.336 1.00 25.12 280 ASP A O 1
ATOM 2219 N N . ILE A 1 281 ? 10.430 -23.524 39.283 1.00 27.42 281 ILE A N 1
ATOM 2220 C CA . ILE A 1 281 ? 11.422 -23.215 38.264 1.00 27.42 281 ILE A CA 1
ATOM 2221 C C . ILE A 1 281 ? 12.533 -24.269 38.373 1.00 27.42 281 ILE A C 1
ATOM 2223 O O . ILE A 1 281 ? 12.955 -24.580 39.482 1.00 27.42 281 ILE A O 1
ATOM 2227 N N . ASP A 1 282 ? 13.063 -24.729 37.243 1.00 26.30 282 ASP A N 1
ATOM 2228 C CA . ASP A 1 282 ? 14.502 -24.975 37.157 1.00 26.30 282 ASP A CA 1
ATOM 2229 C C . ASP A 1 282 ? 15.020 -24.313 35.876 1.00 26.30 282 ASP A C 1
ATOM 2231 O O . ASP A 1 282 ? 14.475 -24.503 34.783 1.00 26.30 282 ASP A O 1
ATOM 2235 N N . GLU A 1 283 ? 16.002 -23.439 36.078 1.00 31.56 283 GLU A N 1
ATOM 2236 C CA . GLU A 1 283 ? 16.799 -22.775 35.056 1.00 31.56 283 GLU A CA 1
ATOM 2237 C C . GLU A 1 283 ? 17.877 -23.734 34.510 1.00 31.56 283 GLU A C 1
ATOM 2239 O O . GLU A 1 283 ? 18.240 -24.722 35.143 1.00 31.56 283 GLU A O 1
ATOM 2244 N N . ASP A 1 284 ? 18.414 -23.340 33.352 1.00 31.61 284 ASP A N 1
ATOM 2245 C CA . ASP A 1 284 ? 19.769 -23.595 32.842 1.00 31.61 284 ASP A CA 1
ATOM 2246 C C . ASP A 1 284 ? 20.054 -24.642 31.742 1.00 31.61 284 ASP A C 1
ATOM 2248 O O . ASP A 1 284 ? 19.515 -25.742 31.676 1.00 31.61 284 ASP A O 1
ATOM 2252 N N . GLU A 1 285 ? 21.005 -24.194 30.900 1.00 33.12 285 GLU A N 1
ATOM 2253 C CA . GLU A 1 285 ? 21.706 -24.775 29.737 1.00 33.12 285 GLU A CA 1
ATOM 2254 C C . GLU A 1 285 ? 20.982 -24.667 28.377 1.00 33.12 285 GLU A C 1
ATOM 2256 O O . GLU A 1 285 ? 20.148 -25.483 28.003 1.00 33.12 285 GLU A O 1
ATOM 2261 N N . ILE A 1 286 ? 21.173 -23.597 27.584 1.00 33.84 286 ILE A N 1
ATOM 2262 C CA . ILE A 1 286 ? 22.386 -23.228 26.809 1.00 33.84 286 ILE A CA 1
ATOM 2263 C C . ILE A 1 286 ? 23.052 -24.446 26.169 1.00 33.84 286 ILE A C 1
ATOM 2265 O O . ILE A 1 286 ? 23.820 -25.100 26.851 1.00 33.84 286 ILE A O 1
ATOM 2269 N N . TRP A 1 287 ? 22.853 -24.642 24.858 1.00 29.78 287 TRP A N 1
ATOM 2270 C CA . TRP A 1 287 ? 23.922 -24.976 23.902 1.00 29.78 287 TRP A CA 1
ATOM 2271 C C . TRP A 1 287 ? 23.549 -24.499 22.488 1.00 29.78 287 TRP A C 1
ATOM 2273 O O . TRP A 1 287 ? 22.501 -24.853 21.946 1.00 29.78 287 TRP A O 1
ATOM 2283 N N . ASP A 1 288 ? 24.439 -23.684 21.923 1.00 28.19 288 ASP A N 1
ATOM 2284 C CA . ASP A 1 288 ? 24.550 -23.322 20.508 1.00 28.19 288 ASP A CA 1
ATOM 2285 C C . ASP A 1 288 ? 24.721 -24.551 19.598 1.00 28.19 288 ASP A C 1
ATOM 2287 O O . ASP A 1 288 ? 25.523 -25.427 19.928 1.00 28.19 288 ASP A O 1
ATOM 2291 N N . VAL A 1 289 ? 24.087 -24.531 18.411 1.00 34.31 289 VAL A N 1
ATOM 2292 C CA . VAL A 1 289 ? 24.704 -24.844 17.095 1.00 34.31 289 VAL A CA 1
ATOM 2293 C C . VAL A 1 289 ? 24.023 -24.014 16.006 1.00 34.31 289 VAL A C 1
ATOM 2295 O O . VAL A 1 289 ? 22.774 -24.059 15.926 1.00 34.31 289 VAL A O 1
#

Secondary structure (DSSP, 8-state):
-HHHHHTT---S---EEEEES-HHHHHHHHHHHTTSSSPPPTTT-EEEEE--TTSPTTSSEEHHHHHHHHTTTTTTSSS-HHHHHHHHHHSS----EEEEES----TTTEEEEEHHHHHHTTHHHH-GGGGS--SS--HHHHHHHHHHHHHSS-BPPPHHHHHHHHHHHHHHH-HHHHHHHHHHHHTTS-BPTT-HHHHHHHHHHS-HHHHHH--TTTS----GGG-HHHHHHHHHHHHHHHHHHHHHHHHHHHHHHHHHHHT--S-----PPP---------------

Mean predicted aligned error: 9.25 Å

Nearest PDB structures (foldseek):
  7pua-assembly1_DO  TM=3.053E-01  e=3.629E+00  Trypanosoma brucei brucei

Foldseek 3Di:
DLLCVVVVHDDPDDQKDKDFLAPLLQLLVLVLQQVPPNHDDQQPRKDKDFACLPPDPPQKDWSLNVLVVCFPVVVVDPRTSPVVNCCCPPHLQNGRMIMGGHDDDRPPTMFMFGSVQLVVLPLCVLPVLSVDDDPDSPSSVSSVVLCCVQEVDEDADDLSNLVSQQSSQCRGGNDLRSVLSSLLSNLSHHYDQLRVSLLVSCVVRDDLVSLQVDDVVSVPDDVLPRRSSSVSSNRSSVSNNVVSVVVVVVVVVVVVVVVVVVPDDDDDDDDDDDDDDDDDDDDDDDDDD

pLDDT: mean 84.15, std 18.71, range [24.23, 98.62]

Sequence (289 aa):
MLNCHLRNWPRDSDNLMSWSSSLLFALQYALYRNIKPNPDDLADIQVFVLDTSGLPRGAFIPDTALLNVYTGKDSHREYNLSKIRHLRRNTSYNFGEYLCQGSLSMEGHSTSTSLQDIISHGLFKLCPEMGEPNEKPELAKRVCKLRTDCFAATTSATRLEVRTALSLAIGCFGDDWALPMMAALLSFRRRRRNDSVIIDAFKANFSGKEMLRYDLGALKSFSHEKLPEVYQFEKIIQDVHSDQCTRALDSVIASTMKLSLSSQSPATPAKFVPLINYIDIDEDEIWDV